Protein AF-A0AAJ5X709-F1 (afdb_monomer)

Mean predicted aligned error: 11.58 Å

Organism: NCBI:txid3121345

Structure (mmCIF, N/CA/C/O backbone):
data_AF-A0AAJ5X709-F1
#
_entry.id   AF-A0AAJ5X709-F1
#
loop_
_atom_site.group_PDB
_atom_site.id
_atom_site.type_symbol
_atom_site.label_atom_id
_atom_site.label_alt_id
_atom_site.label_comp_id
_atom_site.label_asym_id
_atom_site.label_entity_id
_atom_site.label_seq_id
_atom_site.pdbx_PDB_ins_code
_atom_site.Cartn_x
_atom_site.Cartn_y
_atom_site.Cartn_z
_atom_site.occupancy
_atom_site.B_iso_or_equiv
_atom_site.auth_seq_id
_atom_site.auth_comp_id
_atom_site.auth_asym_id
_atom_site.auth_atom_id
_atom_site.pdbx_PDB_model_num
ATOM 1 N N . MET A 1 1 ? 16.915 -43.748 -57.152 1.00 34.31 1 MET A N 1
ATOM 2 C CA . MET A 1 1 ? 16.627 -44.123 -58.551 1.00 34.31 1 MET A CA 1
ATOM 3 C C . MET A 1 1 ? 15.267 -43.558 -58.919 1.00 34.31 1 MET A C 1
ATOM 5 O O . MET A 1 1 ? 14.322 -43.811 -58.193 1.00 34.31 1 MET A O 1
ATOM 9 N N . ASN A 1 2 ? 15.256 -42.746 -59.979 1.00 35.28 2 ASN A N 1
ATOM 10 C CA . ASN A 1 2 ? 14.158 -42.329 -60.857 1.00 35.28 2 ASN A CA 1
ATOM 11 C C . ASN A 1 2 ? 12.747 -42.069 -60.306 1.00 35.28 2 ASN A C 1
ATOM 13 O O . ASN A 1 2 ? 12.021 -42.997 -59.970 1.00 35.28 2 ASN A O 1
ATOM 17 N N . ASN A 1 3 ? 12.344 -40.799 -60.444 1.00 34.69 3 ASN A N 1
ATOM 18 C CA . ASN A 1 3 ? 11.221 -40.283 -61.261 1.00 34.69 3 ASN A CA 1
ATOM 19 C C . ASN A 1 3 ? 10.493 -39.174 -60.485 1.00 34.69 3 ASN A C 1
ATOM 21 O O . ASN A 1 3 ? 10.363 -39.272 -59.276 1.00 34.69 3 ASN A O 1
ATOM 25 N N . SER A 1 4 ? 9.908 -38.118 -61.037 1.00 36.97 4 SER A N 1
ATOM 26 C CA . SER A 1 4 ? 9.919 -37.429 -62.329 1.00 36.97 4 SER A CA 1
ATOM 27 C C . SER A 1 4 ? 9.054 -36.175 -62.087 1.00 36.97 4 SER A C 1
ATOM 29 O O . SER A 1 4 ? 8.026 -36.261 -61.422 1.00 36.97 4 SER A O 1
ATOM 31 N N . LYS A 1 5 ? 9.474 -35.006 -62.589 1.00 38.75 5 LYS A N 1
ATOM 32 C CA . LYS A 1 5 ? 8.640 -33.785 -62.768 1.00 38.75 5 LYS A CA 1
ATOM 33 C C . LYS A 1 5 ? 7.428 -34.105 -63.691 1.00 38.75 5 LYS A C 1
ATOM 35 O O . LYS A 1 5 ? 7.564 -35.092 -64.418 1.00 38.75 5 LYS A O 1
ATOM 40 N N . PRO A 1 6 ? 6.322 -33.308 -63.801 1.00 44.47 6 PRO A N 1
ATOM 41 C CA . PRO A 1 6 ? 6.366 -31.873 -64.160 1.00 44.47 6 PRO A CA 1
ATOM 42 C C . PRO A 1 6 ? 5.103 -31.045 -63.707 1.00 44.47 6 PRO A C 1
ATOM 44 O O . PRO A 1 6 ? 4.664 -31.293 -62.589 1.00 44.47 6 PRO A O 1
ATOM 47 N N . PRO A 1 7 ? 4.589 -29.993 -64.406 1.00 54.81 7 PRO A N 1
ATOM 48 C CA . PRO A 1 7 ? 4.290 -28.690 -63.791 1.00 54.81 7 PRO A CA 1
ATOM 49 C C . PRO A 1 7 ? 2.805 -28.255 -63.951 1.00 54.81 7 PRO A C 1
ATOM 51 O O . PRO A 1 7 ? 1.967 -29.035 -64.390 1.00 54.81 7 PRO A O 1
ATOM 54 N N . LEU A 1 8 ? 2.561 -26.955 -63.724 1.00 37.72 8 LEU A N 1
ATOM 55 C CA . LEU A 1 8 ? 1.511 -26.098 -64.309 1.00 37.72 8 LEU A CA 1
ATOM 56 C C . LEU A 1 8 ? 0.137 -25.965 -63.622 1.00 37.72 8 LEU A C 1
ATOM 58 O O . LEU A 1 8 ? -0.498 -26.922 -63.202 1.00 37.72 8 LEU A O 1
ATOM 62 N N . LEU A 1 9 ? -0.321 -24.710 -63.734 1.00 35.41 9 LEU A N 1
ATOM 63 C CA . LEU A 1 9 ? -1.685 -24.208 -63.931 1.00 35.41 9 LEU A CA 1
ATOM 64 C C . LEU A 1 9 ? -2.425 -23.550 -62.753 1.00 35.41 9 LEU A C 1
ATOM 66 O O . LEU A 1 9 ? -3.074 -24.163 -61.916 1.00 35.41 9 LEU A O 1
ATOM 70 N N . VAL A 1 10 ? -2.343 -22.218 -62.825 1.00 42.47 10 VAL A N 1
ATOM 71 C CA . VAL A 1 10 ? -3.325 -21.194 -62.458 1.00 42.47 10 VAL A CA 1
ATOM 72 C C . VAL A 1 10 ? -4.772 -21.650 -62.675 1.00 42.47 10 VAL A C 1
ATOM 74 O O . VAL A 1 10 ? -5.125 -22.090 -63.767 1.00 42.47 10 VAL A O 1
ATOM 77 N N . LEU A 1 11 ? -5.628 -21.391 -61.684 1.00 35.50 11 LEU A N 1
ATOM 78 C CA . LEU A 1 11 ? -7.056 -21.163 -61.896 1.00 35.50 11 LEU A CA 1
ATOM 79 C C . LEU A 1 11 ? -7.560 -20.109 -60.901 1.00 35.50 11 LEU A C 1
ATOM 81 O O . LEU A 1 11 ? -7.718 -20.358 -59.710 1.00 35.50 11 LEU A O 1
ATOM 85 N N . LEU A 1 12 ? -7.779 -18.907 -61.433 1.00 38.31 12 LEU A N 1
ATOM 86 C CA . LEU A 1 12 ? -8.680 -17.903 -60.881 1.00 38.31 12 LEU A CA 1
ATOM 87 C C . LEU A 1 12 ? -10.114 -18.355 -61.182 1.00 38.31 12 LEU A C 1
ATOM 89 O O . LEU A 1 12 ? -10.451 -18.542 -62.349 1.00 38.31 12 LEU A O 1
ATOM 93 N N . VAL A 1 13 ? -10.966 -18.437 -60.162 1.00 40.12 13 VAL A N 1
ATOM 94 C CA . VAL A 1 13 ? -12.417 -18.290 -60.332 1.00 40.12 13 VAL A CA 1
ATOM 95 C C . VAL A 1 13 ? -12.923 -17.367 -59.234 1.00 40.12 13 VAL A C 1
ATOM 97 O O . VAL A 1 13 ? -12.913 -17.701 -58.053 1.00 40.12 13 VAL A O 1
ATOM 100 N N . ALA A 1 14 ? -13.349 -16.183 -59.662 1.00 43.12 14 ALA A N 1
ATOM 101 C CA . ALA A 1 14 ? -14.215 -15.301 -58.909 1.00 43.12 14 ALA A CA 1
ATOM 102 C C . ALA A 1 14 ? -15.675 -15.713 -59.154 1.00 43.12 14 ALA A C 1
ATOM 104 O O . ALA A 1 14 ? -16.084 -15.880 -60.300 1.00 43.12 14 ALA A O 1
ATOM 105 N N . ALA A 1 15 ? -16.458 -15.823 -58.085 1.00 39.03 15 ALA A N 1
ATOM 106 C CA . ALA A 1 15 ? -17.916 -15.705 -58.091 1.00 39.03 15 ALA A CA 1
ATOM 107 C C . ALA A 1 15 ? -18.305 -15.254 -56.671 1.00 39.03 15 ALA A C 1
ATOM 109 O O . ALA A 1 15 ? -18.078 -15.972 -55.707 1.00 39.03 15 ALA A O 1
ATOM 110 N N . ALA A 1 16 ? -18.540 -13.962 -56.454 1.00 36.41 16 ALA A N 1
ATOM 111 C CA . ALA A 1 16 ? -19.788 -13.253 -56.729 1.00 36.41 16 ALA A CA 1
ATOM 112 C C . ALA A 1 16 ? -20.883 -13.565 -55.696 1.00 36.41 16 ALA A C 1
ATOM 114 O O . ALA A 1 16 ? -21.415 -14.666 -55.644 1.00 36.41 16 ALA A O 1
ATOM 115 N N . GLY A 1 17 ? -21.278 -12.517 -54.971 1.00 33.00 17 GLY A N 1
ATOM 116 C CA . GLY A 1 17 ? -22.691 -12.268 -54.712 1.00 33.00 17 GLY A CA 1
ATOM 117 C C . GLY A 1 17 ? -23.246 -12.739 -53.374 1.00 33.00 17 GLY A C 1
ATOM 118 O O . GLY A 1 17 ? -23.934 -13.748 -53.308 1.00 33.00 17 GLY A O 1
ATOM 119 N N . ALA A 1 18 ? -23.110 -11.891 -52.357 1.00 37.03 18 ALA A N 1
ATOM 120 C CA . ALA A 1 18 ? -24.220 -11.633 -51.444 1.00 37.03 18 ALA A CA 1
ATOM 121 C C . ALA A 1 18 ? -24.215 -10.144 -51.072 1.00 37.03 18 ALA A C 1
ATOM 123 O O . ALA A 1 18 ? -23.401 -9.673 -50.281 1.00 37.03 18 ALA A O 1
ATOM 124 N N . CYS A 1 19 ? -25.104 -9.396 -51.723 1.00 32.22 19 CYS A N 1
ATOM 125 C CA . CYS A 1 19 ? -25.424 -8.011 -51.416 1.00 32.22 19 CYS A CA 1
ATOM 126 C C . CYS A 1 19 ? -26.569 -7.944 -50.390 1.00 32.22 19 CYS A C 1
ATOM 128 O O . CYS A 1 19 ? -27.628 -8.505 -50.651 1.00 32.22 19 CYS A O 1
ATOM 130 N N . LEU A 1 20 ? -26.353 -7.107 -49.358 1.00 39.34 20 LEU A N 1
ATOM 131 C CA . LEU A 1 20 ? -27.304 -6.192 -48.683 1.00 39.34 20 LEU A CA 1
ATOM 132 C C . LEU A 1 20 ? -28.375 -6.783 -47.729 1.00 39.34 20 LEU A C 1
ATOM 134 O O . LEU A 1 20 ? -28.726 -7.949 -47.866 1.00 39.3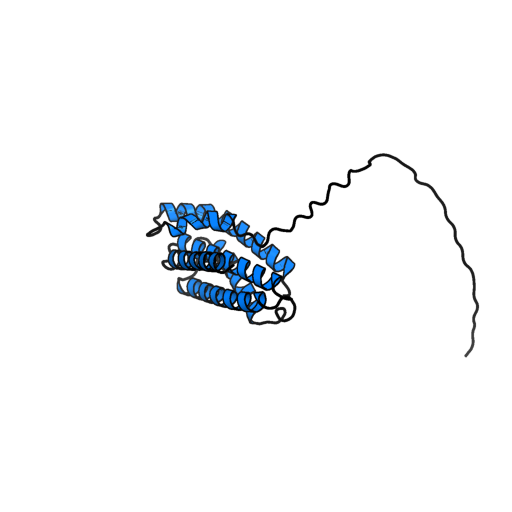4 20 LEU A O 1
ATOM 138 N N . PRO A 1 21 ? -29.001 -5.972 -46.834 1.00 45.69 21 PRO A N 1
ATOM 139 C CA . PRO A 1 21 ? -28.706 -4.589 -46.411 1.00 45.69 21 PRO A CA 1
ATOM 140 C C . PRO A 1 21 ? -28.687 -4.399 -44.871 1.00 45.69 21 PRO A C 1
ATOM 142 O O . PRO A 1 21 ? -29.081 -5.274 -44.107 1.00 45.69 21 PRO A O 1
ATOM 145 N N . SER A 1 22 ? -28.404 -3.161 -44.451 1.00 39.94 22 SER A N 1
ATOM 146 C CA . SER A 1 22 ? -28.842 -2.512 -43.194 1.00 39.94 22 SER A CA 1
ATOM 147 C C . SER A 1 22 ? -27.785 -2.396 -42.102 1.00 39.94 22 SER A C 1
ATOM 149 O O . SER A 1 22 ? -27.527 -3.321 -41.342 1.00 39.94 22 SER A O 1
ATOM 151 N N . GLY A 1 23 ? -27.259 -1.179 -41.977 1.00 35.97 23 GLY A N 1
ATOM 152 C CA . GLY A 1 23 ? -26.543 -0.728 -40.796 1.00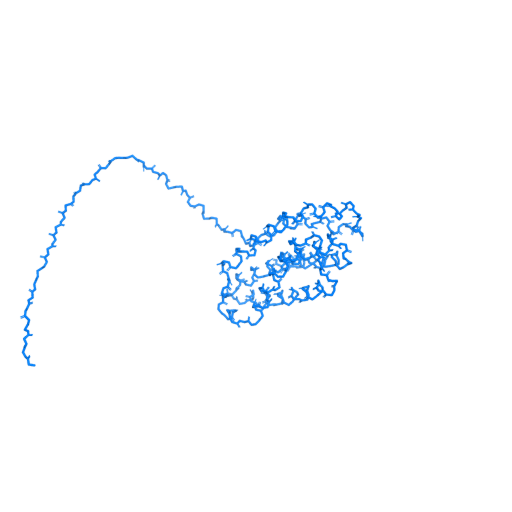 35.97 23 GLY A CA 1
ATOM 153 C C . GLY A 1 23 ? -25.175 -0.169 -41.135 1.00 35.97 23 GLY A C 1
ATOM 154 O O . GLY A 1 23 ? -24.167 -0.832 -40.919 1.00 35.97 23 GLY A O 1
ATOM 155 N N . CYS A 1 24 ? -25.129 1.088 -41.584 1.00 36.78 24 CYS A N 1
ATOM 156 C CA . CYS A 1 24 ? -24.023 1.955 -41.189 1.00 36.78 24 CYS A CA 1
ATOM 157 C C . CYS A 1 24 ? -24.075 2.043 -39.660 1.00 36.78 24 CYS A C 1
ATOM 159 O O . CYS A 1 24 ? -24.730 2.922 -39.104 1.00 36.78 24 CYS A O 1
ATOM 161 N N . GLY A 1 25 ? -23.460 1.076 -38.982 1.00 33.06 25 GLY A N 1
ATOM 162 C CA . GLY A 1 25 ? -23.081 1.241 -37.596 1.00 33.06 25 GLY A CA 1
ATOM 163 C C . GLY A 1 25 ? -22.081 2.376 -37.592 1.00 33.06 25 GLY A C 1
ATOM 164 O O . GLY A 1 25 ? -20.992 2.233 -38.150 1.00 33.06 25 GLY A O 1
ATOM 165 N N . SER A 1 26 ? -22.496 3.522 -37.055 1.00 37.56 26 SER A N 1
A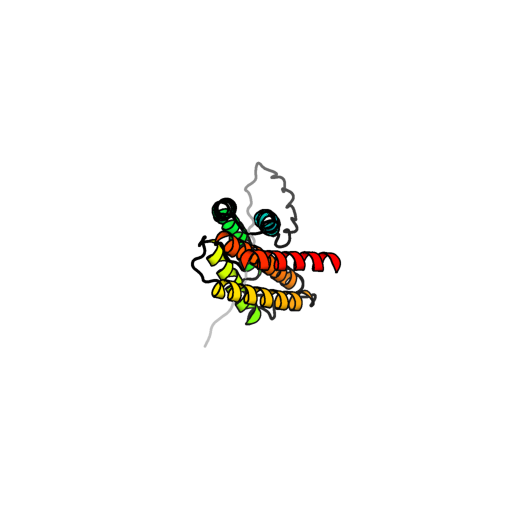TOM 166 C CA . SER A 1 26 ? -21.587 4.566 -36.617 1.00 37.56 26 SER A CA 1
ATOM 167 C C . SER A 1 26 ? -20.374 3.878 -36.013 1.00 37.56 26 SER A C 1
ATOM 169 O O . SER A 1 26 ? -20.519 3.122 -35.052 1.00 37.56 26 SER A O 1
ATOM 171 N N . ALA A 1 27 ? -19.200 4.097 -36.603 1.00 38.91 27 ALA A N 1
ATOM 172 C CA . ALA A 1 27 ? -17.968 3.900 -35.876 1.00 38.91 27 ALA A CA 1
ATOM 173 C C . ALA A 1 27 ? -18.105 4.812 -34.658 1.00 38.91 27 ALA A C 1
ATOM 175 O O . ALA A 1 27 ? -17.965 6.032 -34.770 1.00 38.91 27 ALA A O 1
ATOM 176 N N . GLU A 1 28 ? -18.523 4.236 -33.529 1.00 35.62 28 GLU A N 1
ATOM 177 C CA . GLU A 1 28 ? -18.420 4.912 -32.255 1.00 35.62 28 GLU A CA 1
ATOM 178 C C . GLU A 1 28 ? -16.976 5.395 -32.193 1.00 35.62 28 GLU A C 1
ATOM 180 O O . GLU A 1 28 ? -16.063 4.618 -32.505 1.00 35.62 28 GLU A O 1
ATOM 185 N N . PRO A 1 29 ? -16.742 6.682 -31.900 1.00 38.12 29 PRO A N 1
ATOM 186 C CA . PRO A 1 29 ? -15.389 7.132 -31.699 1.00 38.12 29 PRO A CA 1
ATOM 187 C C . PRO A 1 29 ? -14.849 6.241 -30.590 1.00 38.12 29 PRO A C 1
ATOM 189 O O . PRO A 1 29 ? -15.338 6.299 -29.460 1.00 38.12 29 PRO A O 1
ATOM 192 N N . HIS A 1 30 ? -13.885 5.381 -30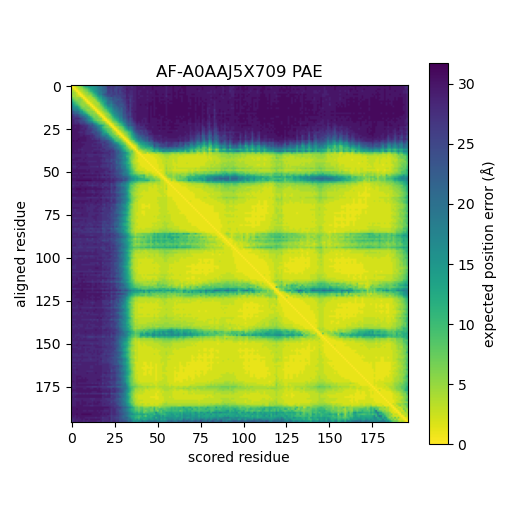.933 1.00 36.75 30 HIS A N 1
ATOM 193 C CA . HIS A 1 30 ? -12.997 4.782 -29.960 1.00 36.75 30 HIS A CA 1
ATOM 194 C C . HIS A 1 30 ? -12.517 5.975 -29.150 1.00 36.75 30 HIS A C 1
ATOM 196 O O . HIS A 1 30 ? -11.714 6.778 -29.628 1.00 36.75 30 HIS A O 1
ATOM 202 N N . LYS A 1 31 ? -13.090 6.155 -27.955 1.00 36.59 31 LYS A N 1
ATOM 203 C CA . LYS A 1 31 ? -12.490 7.005 -26.951 1.00 36.59 31 LYS A CA 1
ATOM 204 C C . LYS A 1 31 ? -11.117 6.385 -26.801 1.00 36.59 31 LYS A C 1
ATOM 206 O O . LYS A 1 31 ? -10.988 5.312 -26.216 1.00 36.59 31 LYS A O 1
ATOM 211 N N . SER A 1 32 ? -10.113 7.022 -27.393 1.00 41.22 32 SER A N 1
ATOM 212 C CA . SER A 1 32 ? -8.732 6.877 -26.984 1.00 41.22 32 SER A CA 1
ATOM 213 C C . SER A 1 32 ? -8.691 7.426 -25.563 1.00 41.22 32 SER A C 1
ATOM 215 O O . SER A 1 32 ? -8.284 8.560 -25.315 1.00 41.22 32 SER A O 1
ATOM 217 N N . GLY A 1 33 ? -9.266 6.662 -24.636 1.00 34.34 33 GLY A N 1
ATOM 218 C CA . GLY A 1 33 ? -9.020 6.833 -23.234 1.00 34.34 33 GLY A CA 1
ATOM 219 C C . GLY A 1 33 ? -7.547 6.540 -23.117 1.00 34.34 33 GLY A C 1
ATOM 220 O O . GLY A 1 33 ? -7.137 5.389 -23.216 1.00 34.34 33 GLY A O 1
ATOM 221 N N . PHE A 1 34 ? -6.746 7.591 -22.982 1.00 37.66 34 PHE A N 1
ATOM 222 C CA . PHE A 1 34 ? -5.583 7.476 -22.130 1.00 37.66 34 PHE A CA 1
ATOM 223 C C . PHE A 1 34 ? -6.106 6.819 -20.856 1.00 37.66 34 PHE A C 1
ATOM 225 O O . PHE A 1 34 ? -6.894 7.427 -20.131 1.00 37.66 34 PHE A O 1
ATOM 232 N N . GLU A 1 35 ? -5.816 5.529 -20.694 1.00 43.50 35 GLU A N 1
ATOM 233 C CA . GLU A 1 35 ? -6.088 4.815 -19.461 1.00 43.50 35 GLU A CA 1
ATOM 234 C C . GLU A 1 35 ? -5.492 5.685 -18.361 1.00 43.50 35 GLU A C 1
ATOM 236 O O . GLU A 1 35 ? -4.307 6.023 -18.417 1.00 43.50 35 GLU A O 1
ATOM 241 N N . GLU A 1 36 ? -6.322 6.134 -17.418 1.00 51.97 36 GLU A N 1
ATOM 242 C CA . GLU A 1 36 ? -5.805 6.876 -16.278 1.00 51.97 36 GLU A CA 1
ATOM 243 C C . GLU A 1 36 ? -4.690 6.017 -15.650 1.00 51.97 36 GLU A C 1
ATOM 245 O O . GLU A 1 36 ? -4.880 4.791 -15.505 1.00 51.97 36 GLU A O 1
ATOM 250 N N . PRO A 1 37 ? -3.528 6.617 -15.314 1.00 60.94 37 PRO A N 1
ATOM 251 C CA . PRO A 1 37 ? -2.495 5.919 -14.554 1.00 60.94 37 PRO A CA 1
ATOM 252 C C . PRO A 1 37 ? -3.133 5.293 -13.315 1.00 60.94 37 PRO A C 1
ATOM 254 O O . PRO A 1 37 ? -4.156 5.797 -12.852 1.00 60.94 37 PRO A O 1
ATOM 257 N N . PHE A 1 38 ? -2.562 4.198 -12.799 1.00 67.56 38 PHE A N 1
ATOM 258 C CA . PHE A 1 38 ? -3.090 3.455 -11.645 1.00 67.56 38 PHE A CA 1
ATOM 259 C C . PHE A 1 38 ? -3.578 4.395 -10.530 1.00 67.56 38 PHE A C 1
ATOM 261 O O . PHE A 1 38 ? -2.813 4.924 -9.723 1.00 67.56 38 PHE A O 1
ATOM 268 N N . GLY A 1 39 ? -4.886 4.655 -10.542 1.00 67.00 39 GLY A N 1
ATOM 269 C CA . GLY A 1 39 ? -5.479 5.789 -9.857 1.00 67.00 39 GLY A CA 1
ATOM 270 C C . GLY A 1 39 ? -6.072 5.345 -8.540 1.00 67.00 39 GLY A C 1
ATOM 271 O O . GLY A 1 39 ? -7.198 4.866 -8.482 1.00 67.00 39 GLY A O 1
ATOM 272 N N . PHE A 1 40 ? -5.340 5.549 -7.452 1.00 84.06 40 PHE A N 1
ATOM 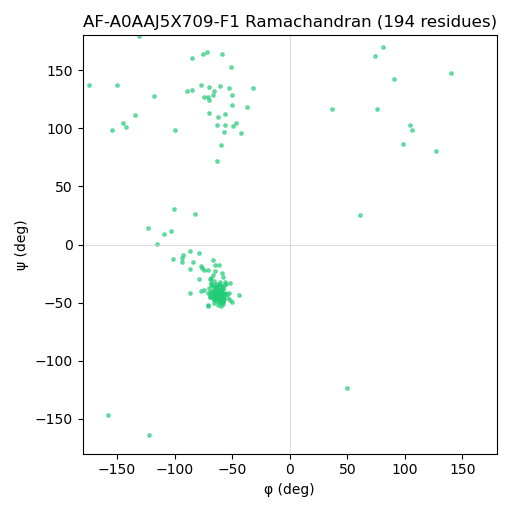273 C CA . PHE A 1 40 ? -5.808 5.219 -6.104 1.00 84.06 40 PHE A CA 1
ATOM 274 C C . PHE A 1 40 ? -6.713 6.308 -5.500 1.00 84.06 40 PHE A C 1
ATOM 276 O O . PHE A 1 40 ? -6.770 6.451 -4.283 1.00 84.06 40 PHE A O 1
ATOM 283 N N . THR A 1 41 ? -7.408 7.109 -6.315 1.00 87.38 41 THR A N 1
ATOM 284 C CA . THR A 1 41 ? -8.192 8.271 -5.853 1.00 87.38 41 THR A CA 1
ATOM 285 C C . THR A 1 41 ? -9.308 7.867 -4.893 1.00 87.38 41 THR A C 1
ATOM 287 O O . THR A 1 41 ? -9.402 8.422 -3.797 1.00 87.38 41 THR A O 1
ATOM 290 N N . GLU A 1 42 ? -10.118 6.871 -5.260 1.00 90.06 42 GLU A N 1
ATOM 291 C CA . GLU A 1 42 ? -11.186 6.367 -4.388 1.00 90.06 42 GLU A CA 1
ATOM 292 C C . GLU A 1 42 ? -10.599 5.763 -3.101 1.00 90.06 42 GLU A C 1
ATOM 294 O O . GLU A 1 42 ? -11.047 6.082 -2.000 1.00 90.06 42 GLU A O 1
ATOM 299 N N . LEU A 1 43 ? -9.510 4.992 -3.210 1.00 90.88 43 LEU A N 1
ATOM 300 C CA . LEU A 1 43 ? -8.803 4.436 -2.052 1.00 90.88 43 LEU A CA 1
ATOM 301 C C . LEU A 1 43 ? -8.254 5.531 -1.120 1.00 90.88 43 LEU A C 1
ATOM 303 O O . LEU A 1 43 ? -8.423 5.443 0.097 1.00 90.88 43 LEU A O 1
ATOM 307 N N . ARG A 1 44 ? -7.685 6.619 -1.651 1.00 90.75 44 ARG A N 1
ATOM 308 C CA . ARG A 1 44 ? -7.256 7.785 -0.855 1.00 90.75 44 ARG A CA 1
ATOM 309 C C . ARG A 1 44 ? -8.431 8.432 -0.128 1.00 90.75 44 ARG A C 1
ATOM 311 O O . ARG A 1 44 ? -8.309 8.746 1.050 1.00 90.75 44 ARG A O 1
ATOM 318 N N . GLN A 1 45 ? -9.581 8.591 -0.779 1.00 91.31 45 GLN A N 1
ATOM 319 C CA . GLN A 1 45 ? -10.776 9.152 -0.136 1.00 91.31 45 GLN A CA 1
ATOM 320 C C . GLN A 1 45 ? -11.302 8.250 0.987 1.00 91.31 45 GLN A C 1
ATOM 322 O O . GLN A 1 45 ? -11.660 8.731 2.063 1.00 91.31 45 GLN A O 1
ATOM 327 N N . MET A 1 46 ? -11.314 6.933 0.773 1.00 90.81 46 MET A N 1
ATOM 328 C CA . MET A 1 46 ? -11.786 5.972 1.771 1.00 90.81 46 MET A CA 1
ATOM 329 C C . MET A 1 46 ? -10.864 5.873 2.991 1.00 90.81 46 MET A C 1
ATOM 331 O O . MET A 1 46 ? -11.353 5.670 4.110 1.00 90.81 46 MET A O 1
ATOM 335 N N . THR A 1 47 ? -9.556 6.038 2.780 1.00 91.81 47 THR A N 1
ATOM 336 C CA . THR A 1 47 ? -8.517 5.991 3.822 1.00 91.81 47 THR A CA 1
ATOM 337 C C . THR A 1 47 ? -8.283 7.344 4.503 1.00 91.81 47 THR A C 1
ATOM 339 O O . THR A 1 47 ? -7.873 7.362 5.663 1.00 91.81 47 THR A O 1
ATOM 342 N N . ALA A 1 48 ? -8.659 8.465 3.870 1.00 90.75 48 ALA A N 1
ATOM 343 C CA . ALA A 1 48 ? -8.523 9.830 4.396 1.00 90.75 48 ALA A CA 1
ATOM 344 C C . ALA A 1 48 ? -8.929 10.025 5.868 1.00 90.75 48 ALA A C 1
ATOM 346 O O . ALA A 1 48 ? -8.181 10.677 6.607 1.00 90.75 48 ALA A O 1
ATOM 347 N N . PRO A 1 49 ? -10.052 9.450 6.349 1.00 89.62 49 PRO A N 1
ATOM 348 C CA . PRO A 1 49 ? -10.463 9.614 7.738 1.00 89.62 49 PRO A CA 1
ATOM 349 C C . PRO A 1 49 ? -9.430 9.133 8.767 1.00 89.62 49 PRO A C 1
ATOM 351 O O . PRO A 1 49 ? -9.450 9.630 9.889 1.00 89.62 49 PRO A O 1
ATOM 354 N N . ILE A 1 50 ? -8.527 8.208 8.412 1.00 91.62 50 ILE A N 1
ATOM 355 C CA . ILE A 1 50 ? -7.498 7.669 9.320 1.00 91.62 50 ILE A CA 1
ATOM 356 C C . ILE A 1 50 ? -6.579 8.781 9.836 1.00 91.62 50 ILE A C 1
ATOM 358 O O . ILE A 1 50 ? -6.255 8.811 11.024 1.00 91.62 50 ILE A O 1
ATOM 362 N N . GLY A 1 51 ? -6.205 9.742 8.984 1.00 87.12 51 GLY A N 1
ATOM 363 C CA . GLY A 1 51 ? -5.280 10.817 9.361 1.00 87.12 51 GLY A CA 1
ATOM 364 C C . GLY A 1 51 ? -5.785 11.689 10.516 1.00 87.12 51 GLY A C 1
ATOM 365 O O . GLY A 1 51 ? -4.996 12.144 11.351 1.00 87.12 51 GLY A O 1
ATOM 366 N N . AL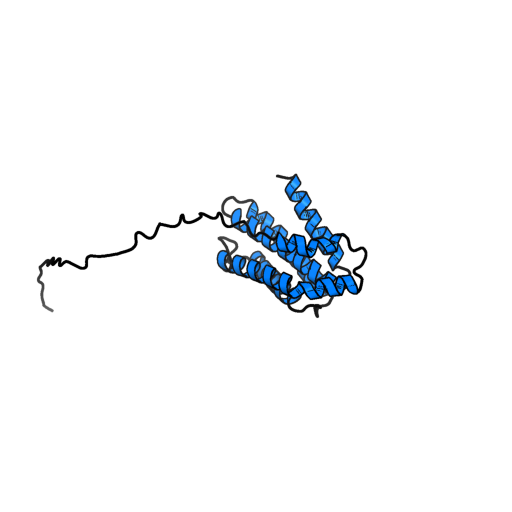A A 1 52 ? -7.106 11.872 10.599 1.00 84.56 52 ALA A N 1
ATOM 367 C CA . ALA A 1 52 ? -7.758 12.697 11.612 1.00 84.56 52 ALA A CA 1
ATOM 368 C C . ALA A 1 52 ? -8.008 11.963 12.944 1.00 84.56 52 ALA A C 1
ATOM 370 O O . ALA A 1 52 ? -8.288 12.609 13.955 1.00 84.56 52 ALA A O 1
ATOM 371 N N . MET A 1 53 ? -7.908 10.631 12.981 1.00 82.50 53 MET A N 1
ATOM 372 C CA . MET A 1 53 ? -8.139 9.860 14.207 1.00 82.50 53 MET A CA 1
ATOM 373 C C . MET A 1 53 ? -6.981 10.093 15.177 1.00 82.50 53 MET A C 1
ATOM 375 O O . MET A 1 53 ? -5.843 9.896 14.791 1.00 82.50 53 MET A O 1
ATOM 379 N N . LYS A 1 54 ? -7.212 10.490 16.434 1.00 73.50 54 LYS A N 1
ATOM 380 C CA . LYS A 1 54 ? -6.138 10.483 17.457 1.00 73.50 54 LYS A CA 1
ATOM 381 C C . LYS A 1 54 ? -5.868 9.068 17.976 1.00 73.50 54 LYS A C 1
ATOM 383 O O . LYS A 1 54 ? -4.717 8.690 18.152 1.00 73.50 54 LYS A O 1
ATOM 388 N N . ALA A 1 55 ? -6.941 8.307 18.161 1.00 71.56 55 ALA A N 1
ATOM 389 C CA . ALA A 1 55 ? -6.983 6.866 18.360 1.00 71.56 55 ALA A CA 1
ATOM 390 C C . ALA A 1 55 ? -8.331 6.387 17.788 1.00 71.56 55 ALA A C 1
ATOM 392 O O . ALA A 1 55 ? -9.326 7.099 17.968 1.00 71.56 55 ALA A O 1
ATOM 393 N N . PRO A 1 56 ? -8.390 5.268 17.052 1.00 72.62 56 PRO A N 1
ATOM 394 C CA . PRO A 1 56 ? -9.649 4.787 16.505 1.00 72.62 56 PRO A CA 1
ATOM 395 C C . PRO A 1 56 ? -10.533 4.268 17.649 1.00 72.62 56 PRO A C 1
ATOM 397 O O . PRO A 1 56 ? -10.198 3.289 18.309 1.00 72.62 56 PRO A O 1
ATOM 400 N N . ASP A 1 57 ? -11.653 4.948 17.913 1.00 85.31 57 ASP A N 1
ATOM 401 C CA . ASP A 1 57 ? -12.680 4.433 18.822 1.00 85.31 57 ASP A CA 1
ATOM 402 C C . ASP A 1 57 ? -13.444 3.258 18.183 1.00 85.31 57 ASP A C 1
ATOM 404 O O . ASP A 1 57 ? -13.385 3.037 16.970 1.00 85.31 57 ASP A O 1
ATOM 408 N N . ALA A 1 58 ? -14.197 2.502 18.988 1.00 87.06 58 ALA A N 1
ATOM 409 C CA . ALA A 1 58 ? -14.926 1.324 18.510 1.00 87.06 58 ALA A CA 1
ATOM 410 C C . ALA A 1 58 ? -15.893 1.635 17.347 1.00 87.06 58 ALA A C 1
ATOM 412 O O . ALA A 1 58 ? -16.086 0.807 16.454 1.00 87.06 58 ALA A O 1
ATOM 413 N N . ALA A 1 59 ? -16.473 2.839 17.310 1.00 90.00 59 ALA A N 1
ATOM 414 C CA . ALA A 1 59 ? -17.376 3.244 16.238 1.00 90.00 59 ALA A CA 1
ATOM 415 C C . ALA A 1 59 ? -16.613 3.546 14.936 1.00 90.00 59 ALA A C 1
ATOM 417 O O . ALA A 1 59 ? -17.072 3.200 13.848 1.00 90.00 59 ALA A O 1
ATOM 418 N N . ALA A 1 60 ? -15.440 4.171 15.024 1.00 88.94 60 ALA A N 1
ATOM 419 C CA . ALA A 1 60 ? -14.548 4.407 13.899 1.00 88.94 60 ALA A CA 1
ATOM 420 C C . ALA A 1 60 ? -14.023 3.090 13.324 1.00 88.94 60 ALA A C 1
ATOM 422 O O . ALA A 1 60 ? -14.068 2.910 12.107 1.00 88.94 60 ALA A O 1
ATOM 423 N N . VAL A 1 61 ? -13.614 2.160 14.189 1.00 91.12 61 VAL A N 1
ATOM 424 C CA . VAL A 1 61 ? -13.190 0.803 13.817 1.00 91.12 61 VAL A CA 1
ATOM 425 C C . VAL A 1 61 ? -14.307 0.074 13.082 1.00 91.12 61 VAL A C 1
ATOM 427 O O . VAL A 1 61 ? -14.095 -0.389 11.966 1.00 91.12 61 VAL A O 1
ATOM 430 N N . SER A 1 62 ? -15.519 0.052 13.640 1.00 92.12 62 SER A N 1
ATOM 431 C CA . SER A 1 62 ? -16.674 -0.592 13.005 1.00 92.12 62 SER A CA 1
ATOM 432 C C . SER A 1 62 ? -16.996 0.016 11.631 1.00 92.12 62 SER A C 1
ATOM 434 O O . SER A 1 62 ? -17.224 -0.711 10.664 1.00 92.12 62 SER A O 1
ATOM 436 N N . ARG A 1 63 ? -16.922 1.349 11.487 1.00 92.88 63 ARG A N 1
ATOM 437 C CA . ARG A 1 63 ? -17.090 2.028 10.186 1.00 92.88 63 ARG A CA 1
ATOM 438 C C . ARG A 1 63 ? -15.980 1.712 9.186 1.00 92.88 63 ARG A C 1
ATOM 440 O O . ARG A 1 63 ? -16.218 1.785 7.981 1.00 92.88 63 ARG A O 1
ATOM 447 N N . LEU A 1 64 ? -14.753 1.468 9.643 1.00 93.00 64 LEU A N 1
ATOM 448 C CA . LEU A 1 64 ? -13.671 1.003 8.776 1.00 93.00 64 LEU A CA 1
ATOM 449 C C . LEU A 1 64 ? -13.950 -0.442 8.360 1.00 93.00 64 LEU A C 1
ATOM 451 O O . LEU A 1 64 ? -14.089 -0.707 7.179 1.00 93.00 64 LEU A O 1
ATOM 455 N N . GLN A 1 65 ? -14.188 -1.351 9.299 1.00 94.38 65 GLN A N 1
ATOM 456 C CA . GLN A 1 65 ? -14.495 -2.751 8.992 1.00 94.38 65 GLN A CA 1
ATOM 457 C C . GLN A 1 65 ? -15.679 -2.898 8.020 1.00 94.38 65 GLN A C 1
ATOM 459 O O . GLN A 1 65 ? -15.571 -3.622 7.036 1.00 94.38 65 GLN A O 1
ATOM 464 N N . GLY A 1 66 ? -16.760 -2.129 8.204 1.00 93.50 66 GLY A N 1
ATOM 465 C CA . GLY A 1 66 ? -17.910 -2.132 7.290 1.00 93.50 66 GLY A CA 1
ATOM 466 C C . GLY A 1 66 ? -17.609 -1.623 5.872 1.00 93.50 66 GLY A C 1
ATOM 467 O O . GLY A 1 66 ? -18.310 -1.981 4.931 1.00 93.50 66 GLY A O 1
ATOM 468 N N . ARG A 1 67 ? -16.556 -0.816 5.693 1.00 94.88 67 ARG A N 1
ATOM 46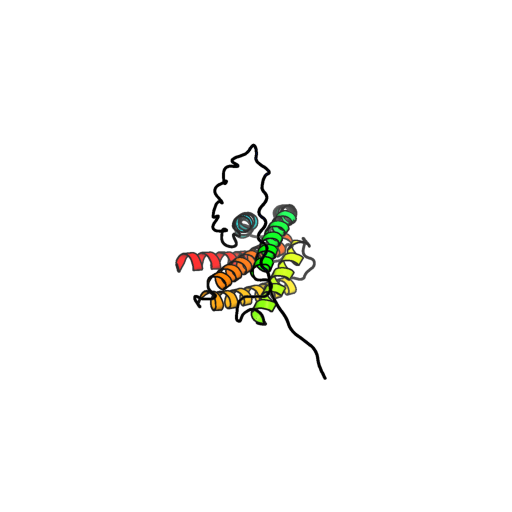9 C CA . ARG A 1 67 ? -16.061 -0.368 4.378 1.00 94.88 67 ARG A CA 1
ATOM 470 C C . ARG A 1 67 ? -14.959 -1.278 3.818 1.00 94.88 67 ARG A C 1
ATOM 472 O O . ARG A 1 67 ? -14.605 -1.131 2.649 1.00 94.88 67 ARG A O 1
ATOM 479 N N . GLY A 1 68 ? -14.453 -2.211 4.624 1.00 94.62 68 GLY A N 1
ATOM 480 C CA . GLY A 1 68 ? -13.377 -3.141 4.291 1.00 94.62 68 GLY A CA 1
ATOM 481 C C . GLY A 1 68 ? -13.580 -3.891 2.974 1.00 94.62 68 GLY A C 1
ATOM 482 O O . GLY A 1 68 ? -12.681 -3.834 2.138 1.00 94.62 68 GLY A O 1
ATOM 483 N N . PRO A 1 69 ? -14.755 -4.501 2.715 1.00 96.00 69 PRO A N 1
ATOM 484 C CA . PRO A 1 69 ? -15.012 -5.202 1.457 1.00 96.00 69 PRO A CA 1
ATOM 485 C C . PRO A 1 69 ? -14.815 -4.322 0.219 1.00 96.00 69 PRO A C 1
ATOM 487 O O . PRO A 1 69 ? -14.170 -4.741 -0.736 1.00 96.00 69 PRO A O 1
ATOM 490 N N . ARG A 1 70 ? -15.273 -3.064 0.259 1.00 95.75 70 ARG A N 1
ATOM 491 C CA . ARG A 1 70 ? -15.096 -2.127 -0.859 1.00 95.75 70 ARG A CA 1
ATOM 492 C C . ARG A 1 70 ? -13.627 -1.739 -1.056 1.00 95.75 70 ARG A C 1
ATOM 494 O O . ARG A 1 70 ? -13.171 -1.654 -2.190 1.00 95.75 70 ARG A O 1
ATOM 501 N N . VAL A 1 71 ? -12.876 -1.531 0.029 1.00 95.62 71 VAL A N 1
ATOM 502 C CA . VAL A 1 71 ? -11.422 -1.285 -0.049 1.00 95.62 71 VAL A CA 1
ATOM 503 C C . VAL A 1 71 ? -10.704 -2.495 -0.653 1.00 95.62 71 VAL A C 1
ATOM 505 O O . VAL A 1 71 ? -9.848 -2.324 -1.520 1.00 95.62 71 VAL A O 1
ATOM 508 N N . ALA A 1 72 ? -11.077 -3.708 -0.235 1.00 95.75 72 ALA A N 1
ATOM 509 C CA . ALA A 1 72 ? -10.515 -4.951 -0.751 1.00 95.75 72 ALA A CA 1
ATOM 510 C C . ALA A 1 72 ? -10.793 -5.134 -2.250 1.00 95.75 72 ALA A C 1
ATOM 512 O O . ALA A 1 72 ? -9.880 -5.496 -2.987 1.00 95.75 72 ALA A O 1
ATOM 513 N N . GLU A 1 73 ? -12.018 -4.858 -2.706 1.00 95.44 73 GLU A N 1
ATOM 514 C CA . GLU A 1 73 ? -12.390 -4.904 -4.127 1.00 95.44 73 GLU A CA 1
ATOM 515 C C . GLU A 1 73 ? -11.560 -3.927 -4.959 1.00 95.44 73 GLU A C 1
ATOM 517 O O . GLU A 1 73 ? -10.883 -4.347 -5.893 1.00 95.44 73 GLU A O 1
ATOM 522 N N . LEU A 1 74 ? -11.524 -2.648 -4.569 1.00 94.50 74 LEU A N 1
ATOM 523 C CA . LEU A 1 74 ? -10.754 -1.624 -5.282 1.00 94.50 74 LEU A CA 1
ATOM 524 C C . LEU A 1 74 ? -9.272 -1.983 -5.388 1.00 94.50 74 LEU A C 1
ATOM 526 O O . LEU A 1 74 ? -8.650 -1.798 -6.434 1.00 94.50 74 LEU A O 1
ATOM 530 N N . TYR A 1 75 ? -8.696 -2.494 -4.300 1.00 96.00 75 TYR A N 1
ATOM 531 C CA . TYR A 1 75 ? -7.297 -2.896 -4.292 1.00 96.00 75 TYR A CA 1
ATOM 532 C C . TYR A 1 75 ? -7.050 -4.136 -5.151 1.00 96.00 75 TYR A C 1
ATOM 534 O O . TYR A 1 75 ? -6.066 -4.186 -5.886 1.00 96.00 75 TYR A O 1
ATOM 542 N N . LYS A 1 76 ? -7.948 -5.124 -5.090 1.00 95.25 76 LYS A N 1
ATOM 543 C CA . LYS A 1 76 ? -7.862 -6.339 -5.900 1.00 95.25 76 LYS A CA 1
ATOM 544 C C . LYS A 1 76 ? -7.962 -6.023 -7.389 1.00 95.25 76 LYS A C 1
ATOM 546 O O . LYS A 1 76 ? -7.182 -6.578 -8.154 1.00 95.25 76 LYS A O 1
ATOM 551 N N . ASP A 1 77 ? -8.860 -5.128 -7.788 1.00 94.19 77 ASP A N 1
ATOM 552 C CA . ASP A 1 77 ? -9.009 -4.707 -9.183 1.00 94.19 77 ASP A CA 1
ATOM 553 C C . ASP A 1 77 ? -7.754 -3.975 -9.675 1.00 94.19 77 ASP A C 1
ATOM 555 O O . ASP A 1 77 ? -7.237 -4.273 -10.755 1.00 94.19 77 ASP A O 1
ATOM 559 N N . ALA A 1 78 ? -7.202 -3.074 -8.854 1.00 94.00 78 ALA A N 1
ATOM 560 C CA . ALA A 1 78 ? -5.944 -2.396 -9.155 1.00 94.00 78 ALA A CA 1
ATOM 561 C C . ALA A 1 78 ? -4.772 -3.386 -9.270 1.00 94.00 78 ALA A C 1
ATOM 563 O O . ALA A 1 78 ? -4.020 -3.334 -10.242 1.00 94.00 78 ALA A O 1
ATOM 564 N N . LEU A 1 79 ? -4.641 -4.326 -8.329 1.00 95.75 79 LEU A N 1
ATOM 565 C CA . LEU A 1 79 ? -3.603 -5.357 -8.364 1.00 95.75 79 LEU A CA 1
ATOM 566 C C . LEU A 1 79 ? -3.760 -6.267 -9.588 1.00 95.75 79 LEU A C 1
ATOM 568 O O . LEU A 1 79 ? -2.778 -6.537 -10.271 1.00 95.75 79 LEU A O 1
ATOM 572 N N . ALA A 1 80 ? -4.978 -6.704 -9.906 1.00 94.56 80 ALA A N 1
ATOM 573 C CA . ALA A 1 80 ? -5.244 -7.550 -11.066 1.00 94.56 80 ALA A CA 1
ATOM 574 C C . ALA A 1 80 ? -4.888 -6.839 -12.378 1.00 94.56 80 ALA A C 1
ATOM 576 O O . ALA A 1 80 ? -4.258 -7.437 -13.249 1.00 94.56 80 ALA A O 1
ATOM 577 N N . ARG A 1 81 ? -5.221 -5.548 -12.508 1.00 94.00 81 ARG A N 1
ATOM 578 C CA . ARG A 1 81 ? -4.805 -4.731 -13.656 1.00 94.00 81 ARG A CA 1
ATOM 579 C C . ARG A 1 81 ? -3.280 -4.600 -13.715 1.00 94.00 81 ARG A C 1
ATOM 581 O O . ARG A 1 81 ? -2.704 -4.791 -14.781 1.00 94.00 81 ARG A O 1
ATOM 588 N N . PHE A 1 82 ? -2.615 -4.355 -12.585 1.00 93.88 82 PHE A N 1
ATOM 589 C CA . PHE A 1 82 ? -1.151 -4.266 -12.517 1.00 93.88 82 PHE A CA 1
ATOM 590 C C . PHE A 1 82 ? -0.487 -5.574 -12.955 1.00 93.88 82 PHE A C 1
ATOM 592 O O . PHE A 1 82 ? 0.422 -5.569 -13.781 1.00 93.88 82 PHE A O 1
ATOM 599 N N . GLU A 1 83 ? -0.979 -6.710 -12.464 1.00 93.88 83 GLU A N 1
ATOM 600 C CA . GLU A 1 83 ? -0.490 -8.031 -12.855 1.00 93.88 83 GLU A CA 1
ATOM 601 C C . GLU A 1 83 ? -0.846 -8.397 -14.299 1.00 93.88 83 GLU A C 1
ATOM 603 O O . GLU A 1 83 ? -0.083 -9.106 -14.945 1.00 93.88 83 GLU A O 1
ATOM 608 N N . SER A 1 84 ? -1.952 -7.898 -14.848 1.00 93.88 84 SER A N 1
ATOM 609 C CA . SER A 1 84 ? -2.279 -8.115 -16.259 1.00 93.88 84 SER A CA 1
ATOM 610 C C . SER A 1 84 ? -1.316 -7.387 -17.196 1.00 93.88 84 SER A C 1
ATOM 612 O O . SER A 1 84 ? -1.047 -7.886 -18.286 1.00 93.88 84 SER A O 1
ATOM 614 N N . ILE A 1 85 ? -0.827 -6.207 -16.806 1.00 91.75 85 ILE A N 1
ATOM 615 C CA . ILE A 1 85 ? 0.078 -5.399 -17.635 1.00 91.75 85 ILE A CA 1
ATOM 616 C C . ILE A 1 85 ? 1.536 -5.826 -17.410 1.00 91.75 85 ILE A C 1
ATOM 618 O O . ILE A 1 85 ? 2.309 -5.956 -18.359 1.00 91.75 85 ILE A O 1
ATOM 622 N N . TYR A 1 86 ? 1.912 -6.075 -16.154 1.00 92.56 86 TYR A N 1
ATOM 623 C CA . TYR A 1 86 ? 3.300 -6.262 -15.728 1.00 92.56 86 TYR A CA 1
ATOM 624 C C . TYR A 1 86 ? 3.558 -7.595 -15.026 1.00 92.56 86 TYR A C 1
ATOM 626 O O . TYR A 1 86 ? 4.600 -7.756 -14.396 1.00 92.56 86 TYR A O 1
ATOM 634 N N . GLY A 1 87 ? 2.642 -8.562 -15.102 1.00 86.25 87 GLY A N 1
ATOM 635 C CA . GLY A 1 87 ? 2.725 -9.829 -14.369 1.00 86.25 87 GLY A CA 1
ATOM 636 C C . GLY A 1 87 ? 4.042 -10.566 -14.574 1.00 86.25 87 GLY A C 1
ATOM 637 O O . GLY A 1 87 ? 4.634 -11.026 -13.598 1.00 86.25 87 GLY A O 1
ATOM 638 N N . ASP A 1 88 ? 4.550 -10.592 -15.800 1.00 87.62 88 ASP A N 1
ATOM 639 C CA . ASP A 1 88 ? 5.835 -11.222 -16.121 1.00 87.62 88 ASP A CA 1
ATOM 640 C C . ASP A 1 88 ? 7.033 -10.283 -15.928 1.00 87.62 88 ASP A C 1
ATOM 642 O O . ASP A 1 88 ? 8.171 -10.714 -16.055 1.00 87.62 88 ASP A O 1
ATOM 646 N N . GLY A 1 89 ? 6.784 -9.010 -15.614 1.00 82.69 89 GLY A N 1
ATOM 647 C CA . GLY A 1 89 ? 7.756 -7.925 -15.523 1.00 82.69 89 GLY A CA 1
ATOM 648 C C . GLY A 1 89 ? 8.136 -7.310 -16.876 1.00 82.69 89 GLY A C 1
ATOM 649 O O . GLY A 1 89 ? 7.819 -7.824 -17.956 1.00 82.69 89 GLY A O 1
ATOM 650 N N . VAL A 1 90 ? 8.859 -6.189 -16.818 1.00 84.06 90 VAL A N 1
ATOM 651 C CA . VAL A 1 90 ? 9.323 -5.431 -17.992 1.00 84.06 90 VAL A CA 1
ATOM 652 C C . VAL A 1 90 ? 10.846 -5.405 -18.026 1.00 84.06 90 VAL A C 1
ATOM 654 O O . VAL A 1 90 ? 11.483 -5.043 -17.039 1.00 84.06 90 VAL A O 1
ATOM 657 N N . GLY A 1 91 ? 11.435 -5.788 -19.162 1.00 86.88 91 GLY A N 1
ATOM 658 C CA . GLY A 1 91 ? 12.885 -5.762 -19.371 1.00 86.88 91 GLY A CA 1
ATOM 659 C C . GLY A 1 91 ? 13.665 -6.436 -18.227 1.00 86.88 91 GLY A C 1
ATOM 660 O O . GLY A 1 91 ? 13.384 -7.596 -17.915 1.00 86.88 91 GLY A O 1
ATOM 661 N N . PRO A 1 92 ? 14.612 -5.739 -17.569 1.00 84.88 92 PRO A N 1
ATOM 662 C CA . PRO A 1 92 ? 15.415 -6.307 -16.484 1.00 84.88 92 PRO A CA 1
ATOM 663 C C . PRO A 1 92 ? 14.608 -6.644 -15.217 1.00 84.88 92 PRO A C 1
ATOM 665 O O . PRO A 1 92 ? 15.108 -7.363 -14.355 1.00 84.88 92 PRO A O 1
ATOM 668 N N . ALA A 1 93 ? 13.365 -6.166 -15.080 1.00 86.56 93 ALA A N 1
ATOM 669 C CA . ALA A 1 93 ? 12.529 -6.479 -13.923 1.00 86.56 93 ALA A CA 1
ATOM 670 C C . ALA A 1 93 ? 11.921 -7.891 -13.966 1.00 86.56 93 ALA A C 1
ATOM 672 O O . ALA A 1 93 ? 11.519 -8.387 -12.916 1.00 86.56 93 ALA A O 1
ATOM 673 N N . ARG A 1 94 ? 11.872 -8.553 -15.135 1.00 87.31 94 ARG A N 1
ATOM 674 C CA . ARG A 1 94 ? 11.209 -9.864 -15.313 1.00 87.31 94 ARG A CA 1
ATOM 675 C C . ARG A 1 94 ? 11.672 -10.932 -14.329 1.00 87.31 94 ARG A C 1
ATOM 677 O O . ARG A 1 94 ? 10.864 -11.617 -13.714 1.00 87.31 94 ARG A O 1
ATOM 684 N N . GLU A 1 95 ? 12.981 -11.027 -14.153 1.00 87.06 95 GLU A N 1
ATOM 685 C CA . GLU A 1 95 ? 13.616 -12.012 -13.273 1.00 87.06 95 GLU A CA 1
ATOM 686 C C . GLU A 1 95 ? 14.210 -11.360 -12.019 1.00 87.06 95 GLU A C 1
ATOM 688 O O . GLU A 1 95 ? 14.926 -11.999 -11.251 1.00 87.06 95 GLU A O 1
ATOM 693 N N . SER A 1 96 ? 13.921 -10.074 -11.793 1.00 91.06 96 SER A N 1
ATOM 694 C CA . SER A 1 96 ? 14.484 -9.345 -10.665 1.00 91.06 96 SER A CA 1
ATOM 695 C C . SER A 1 96 ? 13.881 -9.839 -9.344 1.00 91.06 96 SER A C 1
ATOM 697 O O . SER A 1 96 ? 12.661 -9.744 -9.154 1.00 91.06 96 SER A O 1
ATOM 699 N N . PRO A 1 97 ? 14.710 -10.277 -8.373 1.00 93.50 97 PRO A N 1
ATOM 700 C CA . PRO A 1 97 ? 14.237 -10.621 -7.035 1.00 93.50 97 PRO A CA 1
ATOM 701 C C . PRO A 1 97 ? 13.521 -9.458 -6.337 1.00 93.50 97 PRO A C 1
ATOM 703 O O . PRO A 1 97 ? 12.643 -9.685 -5.505 1.00 93.50 97 PRO A O 1
ATOM 706 N N . ASP A 1 98 ? 13.876 -8.213 -6.674 1.00 92.81 98 ASP A N 1
ATOM 707 C CA . ASP A 1 98 ? 13.212 -7.020 -6.155 1.00 92.81 98 ASP A CA 1
ATOM 708 C C . ASP A 1 98 ? 11.759 -6.929 -6.642 1.00 92.81 98 ASP A C 1
ATOM 710 O O . ASP A 1 98 ? 10.852 -6.750 -5.828 1.00 92.81 98 ASP A O 1
ATOM 714 N N . PHE A 1 99 ? 11.513 -7.121 -7.946 1.00 93.38 99 PHE A N 1
ATOM 715 C CA . PHE A 1 99 ? 10.156 -7.062 -8.502 1.00 93.38 99 PHE A CA 1
ATOM 716 C C . PHE A 1 99 ? 9.280 -8.212 -8.005 1.00 93.38 99 PHE A C 1
ATOM 718 O O . PHE A 1 99 ? 8.139 -7.998 -7.590 1.00 93.38 99 PHE A O 1
ATOM 725 N N . LEU A 1 100 ? 9.824 -9.433 -7.997 1.00 93.75 100 LEU A N 1
ATOM 726 C CA . LEU A 1 100 ? 9.123 -10.605 -7.472 1.00 93.75 100 LEU A CA 1
ATOM 727 C C . LEU A 1 100 ? 8.779 -10.428 -5.988 1.00 93.75 100 LEU A C 1
ATOM 729 O O . LEU A 1 100 ? 7.669 -10.764 -5.569 1.00 93.75 100 LEU A O 1
ATOM 733 N N . GLY A 1 101 ? 9.694 -9.832 -5.216 1.00 96.06 101 GLY A N 1
ATOM 734 C CA . GLY A 1 101 ? 9.448 -9.437 -3.834 1.00 96.06 101 GLY A CA 1
ATOM 735 C C . GLY A 1 101 ? 8.277 -8.463 -3.709 1.00 96.06 101 GLY A C 1
ATOM 736 O O . GLY A 1 101 ? 7.405 -8.664 -2.868 1.00 96.06 101 GLY A O 1
ATOM 737 N N . CYS A 1 102 ? 8.194 -7.458 -4.580 1.00 96.81 102 CYS A N 1
ATOM 738 C CA . CYS A 1 102 ? 7.087 -6.503 -4.561 1.00 96.81 102 CYS A CA 1
ATOM 739 C C . CYS A 1 102 ? 5.739 -7.121 -4.894 1.00 96.81 102 CYS A C 1
ATOM 741 O O . CYS A 1 102 ? 4.770 -6.880 -4.178 1.00 96.81 102 CYS A O 1
ATOM 743 N N . LYS A 1 103 ? 5.681 -7.997 -5.900 1.00 96.12 103 LYS A N 1
ATOM 744 C CA . LYS A 1 103 ? 4.457 -8.752 -6.196 1.00 96.12 103 LYS A CA 1
ATOM 745 C C . LYS A 1 103 ? 3.985 -9.570 -4.996 1.00 96.12 103 LYS A C 1
ATOM 747 O O . LYS A 1 103 ? 2.792 -9.590 -4.703 1.00 96.12 103 LYS A O 1
ATOM 752 N N . ALA A 1 104 ? 4.906 -10.235 -4.298 1.00 96.88 104 ALA A N 1
ATOM 753 C CA . ALA A 1 104 ? 4.569 -11.002 -3.103 1.00 96.88 104 ALA A CA 1
ATOM 754 C C . ALA A 1 104 ? 3.992 -10.101 -1.999 1.00 96.88 104 ALA A C 1
ATOM 756 O O . ALA A 1 104 ? 2.959 -10.433 -1.426 1.00 96.88 104 ALA A O 1
ATOM 757 N N . VAL A 1 105 ? 4.599 -8.933 -1.763 1.00 97.94 105 VAL A N 1
ATOM 758 C CA . VAL A 1 105 ? 4.103 -7.952 -0.786 1.00 97.94 105 VAL A CA 1
ATOM 759 C C . VAL A 1 105 ? 2.719 -7.420 -1.175 1.00 97.94 105 VAL A C 1
ATOM 761 O O . VAL A 1 105 ? 1.842 -7.347 -0.321 1.00 97.94 105 VAL A O 1
ATOM 764 N N . PHE A 1 106 ? 2.468 -7.100 -2.448 1.00 97.69 106 PHE A N 1
ATOM 765 C CA . PHE A 1 106 ? 1.146 -6.624 -2.880 1.00 97.69 106 PHE A CA 1
ATOM 766 C C . PHE A 1 106 ? 0.057 -7.687 -2.693 1.00 97.69 106 PHE A C 1
ATOM 768 O O . PHE A 1 106 ? -1.038 -7.399 -2.213 1.00 97.69 106 PHE A O 1
ATOM 775 N N . ARG A 1 107 ? 0.368 -8.948 -3.004 1.00 97.31 107 ARG A N 1
ATOM 776 C CA . ARG A 1 107 ? -0.544 -10.073 -2.750 1.00 97.31 107 ARG A CA 1
ATOM 777 C C . ARG A 1 107 ? -0.794 -10.286 -1.262 1.00 97.31 107 ARG A C 1
ATOM 779 O O . ARG A 1 107 ? -1.924 -10.594 -0.896 1.00 97.31 107 ARG A O 1
ATOM 786 N N . GLN A 1 108 ? 0.221 -10.090 -0.420 1.00 96.81 108 GLN A N 1
ATOM 787 C CA . GLN A 1 108 ? 0.053 -10.132 1.031 1.00 96.81 108 GLN A CA 1
ATOM 788 C C . GLN A 1 108 ? -0.941 -9.062 1.491 1.00 96.81 108 GLN A C 1
ATOM 790 O O . GLN A 1 108 ? -1.921 -9.400 2.143 1.00 96.81 108 GLN A O 1
ATOM 795 N N . VAL A 1 109 ? -0.775 -7.809 1.052 1.00 97.19 109 VAL A N 1
ATOM 796 C CA . VAL A 1 109 ? -1.713 -6.718 1.374 1.00 97.19 109 VAL A CA 1
ATOM 797 C C . VAL A 1 109 ? -3.139 -7.037 0.904 1.00 97.19 109 VAL A C 1
ATOM 799 O O . VAL A 1 109 ? -4.100 -6.741 1.614 1.00 97.19 109 VAL A O 1
ATOM 802 N N . ALA A 1 110 ? -3.297 -7.678 -0.262 1.00 96.06 110 ALA A N 1
ATOM 803 C CA . ALA A 1 110 ? -4.604 -8.130 -0.748 1.00 96.06 110 ALA A CA 1
ATOM 804 C C . ALA A 1 110 ? -5.224 -9.207 0.158 1.00 96.06 110 ALA A C 1
ATOM 806 O O . ALA A 1 110 ? -6.438 -9.206 0.364 1.00 96.06 110 ALA A O 1
ATOM 807 N N . GLY A 1 111 ? -4.405 -10.113 0.696 1.00 94.00 111 GLY A N 1
ATOM 808 C CA . GLY A 1 111 ? -4.828 -11.103 1.684 1.00 94.00 111 GLY A CA 1
ATOM 809 C C . GLY A 1 111 ? -5.236 -10.454 3.005 1.00 94.00 111 GLY A C 1
ATOM 810 O O . GLY A 1 111 ? -6.318 -10.742 3.514 1.00 94.00 111 GLY A O 1
ATOM 811 N N . ASP A 1 112 ? -4.422 -9.527 3.509 1.00 93.94 112 ASP A N 1
ATOM 812 C CA . ASP A 1 112 ? -4.656 -8.834 4.777 1.00 93.94 112 ASP A CA 1
ATOM 813 C C . ASP A 1 112 ? -6.003 -8.094 4.757 1.00 93.94 112 ASP A C 1
ATOM 815 O O . ASP A 1 112 ? -6.843 -8.296 5.631 1.00 93.94 112 ASP A O 1
ATOM 819 N N . ILE A 1 113 ? -6.283 -7.292 3.721 1.00 94.31 113 ILE A N 1
ATOM 820 C CA . ILE A 1 113 ? -7.535 -6.517 3.655 1.00 94.31 113 ILE A CA 1
ATOM 821 C C . ILE A 1 113 ? -8.795 -7.390 3.513 1.00 94.31 113 ILE A C 1
ATOM 823 O O . ILE A 1 113 ? -9.877 -6.986 3.941 1.00 94.31 113 ILE A O 1
ATOM 827 N N . GLN A 1 114 ? -8.680 -8.593 2.945 1.00 92.31 114 GLN A N 1
ATOM 828 C CA . GLN A 1 114 ? -9.800 -9.536 2.845 1.00 92.31 114 GLN A CA 1
ATOM 829 C C . GLN A 1 114 ? -10.137 -10.198 4.183 1.00 92.31 114 GLN A C 1
ATOM 831 O O . GLN A 1 114 ? -11.258 -10.669 4.365 1.00 92.31 114 GLN A O 1
ATOM 836 N N . GLN A 1 115 ? -9.189 -10.226 5.117 1.00 90.06 115 GLN A N 1
ATOM 837 C CA . GLN A 1 115 ? -9.328 -10.903 6.399 1.00 90.06 115 GLN A CA 1
ATOM 838 C C . GLN A 1 115 ? -9.660 -9.942 7.536 1.00 90.06 115 GLN A C 1
ATOM 840 O O . GLN A 1 115 ? -9.259 -10.199 8.656 1.00 90.06 115 GLN A O 1
ATOM 845 N N . LEU A 1 116 ? -10.366 -8.832 7.300 1.00 87.31 116 LEU A N 1
ATOM 846 C CA . LEU A 1 116 ? -10.659 -7.888 8.382 1.00 87.31 116 LEU A CA 1
ATOM 847 C C . LEU A 1 116 ? -11.592 -8.469 9.466 1.00 87.31 116 LEU A C 1
ATOM 849 O O . LEU A 1 116 ? -12.669 -8.961 9.123 1.00 87.31 116 LEU A O 1
ATOM 853 N N . PRO A 1 117 ? -11.262 -8.321 10.769 1.00 85.38 117 PRO A N 1
ATOM 854 C CA . PRO A 1 117 ? -10.010 -7.783 11.319 1.00 85.38 117 PRO A CA 1
ATOM 855 C C . PRO A 1 117 ? -8.839 -8.743 11.093 1.00 85.38 117 PRO A C 1
ATOM 857 O O . PRO A 1 117 ? -8.985 -9.942 11.321 1.00 85.38 117 PRO A O 1
ATOM 860 N N . ILE A 1 118 ? -7.689 -8.211 10.673 1.00 85.25 118 ILE A N 1
ATOM 861 C CA . ILE A 1 118 ? -6.568 -9.049 10.241 1.00 85.25 118 ILE A CA 1
ATOM 862 C C . ILE A 1 118 ? -6.106 -9.960 11.377 1.00 85.25 118 ILE A C 1
ATOM 864 O O . ILE A 1 118 ? -5.994 -9.530 12.525 1.00 85.25 118 ILE A O 1
ATOM 868 N N . ALA A 1 119 ? -5.855 -11.226 11.048 1.00 77.12 119 ALA A N 1
ATOM 869 C CA . ALA A 1 119 ? -5.428 -12.238 12.013 1.00 77.12 119 ALA A CA 1
ATOM 870 C C . ALA A 1 119 ? -3.932 -12.143 12.372 1.00 77.12 119 ALA A C 1
ATOM 872 O O . ALA A 1 119 ? -3.461 -12.872 13.246 1.00 77.12 119 ALA A O 1
ATOM 873 N N . ASP A 1 120 ? -3.184 -11.287 11.674 1.00 73.75 120 ASP A N 1
ATOM 874 C CA . ASP A 1 120 ? -1.746 -11.127 11.852 1.00 73.75 120 ASP A CA 1
ATOM 875 C C . ASP A 1 120 ? -1.400 -10.342 13.130 1.00 73.75 120 ASP A C 1
ATOM 877 O O . ASP A 1 120 ? -2.222 -9.662 13.745 1.00 73.75 120 ASP A O 1
ATOM 881 N N . THR A 1 121 ? -0.142 -10.442 13.531 1.00 80.69 121 THR A N 1
ATOM 882 C CA . THR A 1 121 ? 0.464 -9.661 14.605 1.00 80.69 121 THR A CA 1
ATOM 883 C C . THR A 1 121 ? 0.958 -8.310 14.087 1.00 80.69 121 THR A C 1
ATOM 885 O O . THR A 1 121 ? 1.261 -8.158 12.903 1.00 80.69 121 THR A O 1
ATOM 888 N N . ASP A 1 122 ? 1.167 -7.349 14.993 1.00 79.69 122 ASP A N 1
ATOM 889 C CA . ASP A 1 122 ? 1.838 -6.080 14.663 1.00 79.69 122 ASP A CA 1
ATOM 890 C C . ASP A 1 122 ? 3.193 -6.306 13.955 1.00 79.69 122 ASP A C 1
ATOM 892 O O . ASP A 1 122 ? 3.576 -5.543 13.072 1.00 79.69 122 ASP A O 1
ATOM 896 N N . LEU A 1 123 ? 3.913 -7.387 14.293 1.00 79.38 123 LEU A N 1
ATOM 897 C CA . LEU A 1 123 ? 5.189 -7.737 13.658 1.00 79.38 123 LEU A CA 1
ATOM 898 C C . LEU A 1 123 ? 5.038 -8.111 12.178 1.00 79.38 123 LEU A C 1
ATOM 900 O O . LEU A 1 123 ? 5.926 -7.793 11.385 1.00 79.38 123 LEU A O 1
ATOM 904 N N . GLY A 1 124 ? 3.943 -8.778 11.811 1.00 89.50 124 GLY A N 1
ATOM 905 C CA . GLY A 1 124 ? 3.653 -9.141 10.426 1.00 89.50 124 GLY A CA 1
ATOM 906 C C . GLY A 1 124 ? 3.316 -7.915 9.582 1.00 89.50 124 GLY A C 1
ATOM 907 O O . GLY A 1 124 ? 3.934 -7.696 8.538 1.00 89.50 124 GLY A O 1
ATOM 908 N N . VAL A 1 125 ? 2.473 -7.018 10.106 1.00 92.75 125 VAL A N 1
ATOM 909 C CA . VAL A 1 125 ? 2.176 -5.723 9.465 1.00 92.75 125 VAL A CA 1
ATOM 910 C C . VAL A 1 125 ? 3.439 -4.884 9.270 1.00 92.75 125 VAL A C 1
ATOM 912 O O . VAL A 1 125 ? 3.652 -4.336 8.190 1.00 92.75 125 VAL A O 1
ATOM 915 N N . GLU A 1 126 ? 4.323 -4.820 10.268 1.00 94.31 126 GLU A N 1
ATOM 916 C CA . GLU A 1 126 ? 5.608 -4.119 10.153 1.00 94.31 126 GLU A CA 1
ATOM 917 C C . GLU A 1 126 ? 6.548 -4.749 9.112 1.00 94.31 126 GLU A C 1
ATOM 919 O O . GLU A 1 126 ? 7.288 -4.043 8.418 1.00 94.31 126 GLU A O 1
ATOM 924 N N . ALA A 1 127 ? 6.538 -6.076 8.969 1.00 94.75 127 ALA A N 1
ATOM 925 C CA . ALA A 1 127 ? 7.305 -6.755 7.928 1.00 94.75 127 ALA A CA 1
ATOM 926 C C . ALA A 1 127 ? 6.774 -6.406 6.528 1.00 94.75 127 ALA A C 1
ATOM 928 O O . ALA A 1 127 ? 7.564 -6.037 5.650 1.00 94.75 127 ALA A O 1
ATOM 929 N N . THR A 1 128 ? 5.451 -6.437 6.336 1.00 96.44 128 THR A N 1
ATOM 930 C CA . THR A 1 128 ? 4.800 -6.027 5.084 1.00 96.44 128 THR A CA 1
ATOM 931 C C . THR A 1 128 ? 5.083 -4.553 4.780 1.00 96.44 128 THR A C 1
ATOM 933 O O . THR A 1 128 ? 5.470 -4.223 3.656 1.00 96.44 128 THR A O 1
ATOM 936 N N . TRP A 1 129 ? 5.021 -3.672 5.786 1.00 97.19 129 TRP A N 1
ATOM 937 C CA . TRP A 1 129 ? 5.363 -2.252 5.654 1.00 97.19 129 TRP A CA 1
ATOM 938 C C . TRP A 1 129 ? 6.796 -2.042 5.154 1.00 97.19 129 TRP A C 1
ATOM 940 O O . TRP A 1 129 ? 7.025 -1.336 4.170 1.00 97.19 129 TRP A O 1
ATOM 950 N N . LYS A 1 130 ? 7.782 -2.715 5.760 1.00 96.81 130 LYS A N 1
ATOM 951 C CA . LYS A 1 130 ? 9.184 -2.667 5.304 1.00 96.81 130 LYS A CA 1
ATOM 952 C C . LYS A 1 130 ? 9.348 -3.174 3.871 1.00 96.81 130 LYS A C 1
ATOM 954 O O . LYS A 1 130 ? 10.153 -2.617 3.119 1.00 96.81 130 LYS A O 1
ATOM 959 N N . GLY A 1 131 ? 8.583 -4.194 3.485 1.00 97.50 131 GLY A N 1
ATOM 960 C CA . GLY A 1 131 ? 8.497 -4.668 2.105 1.00 97.50 131 GLY A CA 1
ATOM 961 C C . GLY A 1 131 ? 8.053 -3.563 1.146 1.00 97.50 131 GLY A C 1
ATOM 962 O O . GLY A 1 131 ? 8.731 -3.302 0.153 1.00 97.50 131 GLY A O 1
ATOM 963 N N . LEU A 1 132 ? 6.985 -2.840 1.488 1.00 97.69 132 LEU A N 1
ATOM 964 C CA . LEU A 1 132 ? 6.487 -1.706 0.701 1.00 97.69 132 LEU A CA 1
ATOM 965 C C . LEU A 1 132 ? 7.509 -0.565 0.611 1.00 97.69 132 LEU A C 1
ATOM 967 O O . LEU A 1 132 ? 7.737 -0.019 -0.470 1.00 97.69 132 LEU A O 1
ATOM 971 N N . LEU A 1 133 ? 8.212 -0.254 1.704 1.00 95.88 133 LEU A N 1
ATOM 972 C CA . LEU A 1 133 ? 9.291 0.740 1.692 1.00 95.88 133 LEU A CA 1
ATOM 973 C C . LEU A 1 133 ? 10.441 0.346 0.750 1.00 95.88 133 LEU A C 1
ATOM 975 O O . LEU A 1 133 ? 11.054 1.224 0.134 1.00 95.88 133 LEU A O 1
ATOM 979 N N . ARG A 1 134 ? 10.746 -0.953 0.614 1.00 96.19 134 ARG A N 1
ATOM 980 C CA . ARG A 1 134 ? 11.704 -1.449 -0.388 1.00 96.19 134 ARG A CA 1
ATOM 981 C C . ARG A 1 134 ? 11.144 -1.298 -1.800 1.00 96.19 134 ARG A C 1
ATOM 983 O O . ARG A 1 134 ? 11.862 -0.794 -2.658 1.00 96.19 134 ARG A O 1
ATOM 99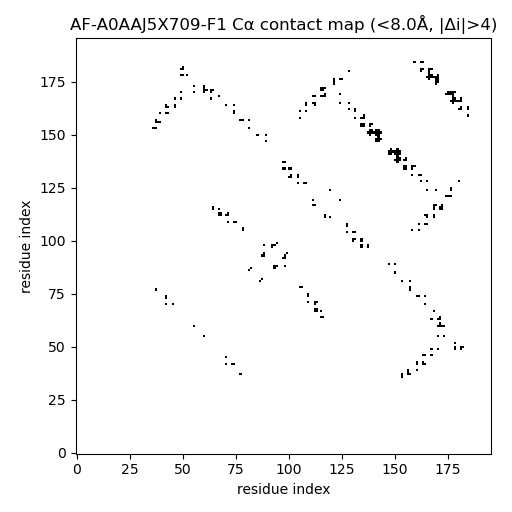0 N N . CYS A 1 135 ? 9.882 -1.654 -2.028 1.00 96.12 135 CYS A N 1
ATOM 991 C CA . CYS A 1 135 ? 9.238 -1.514 -3.337 1.00 96.12 135 CYS A CA 1
ATOM 992 C C . CYS A 1 135 ? 9.234 -0.088 -3.853 1.00 96.12 135 CYS A C 1
ATOM 994 O O . CYS A 1 135 ? 9.517 0.142 -5.023 1.00 96.12 135 CYS A O 1
ATOM 996 N N . ARG A 1 136 ? 9.057 0.879 -2.957 1.00 92.75 136 ARG A N 1
ATOM 997 C CA . ARG A 1 136 ? 9.191 2.296 -3.283 1.00 92.75 136 ARG A CA 1
ATOM 998 C C . ARG A 1 136 ? 10.586 2.650 -3.805 1.00 92.75 136 ARG A C 1
ATOM 1000 O O . ARG A 1 136 ? 10.715 3.356 -4.796 1.00 92.75 136 ARG A O 1
ATOM 1007 N N . LYS A 1 137 ? 11.651 2.143 -3.170 1.00 92.19 137 LYS A N 1
ATOM 1008 C CA . LYS A 1 137 ? 13.033 2.371 -3.641 1.00 92.19 137 LYS A CA 1
ATOM 1009 C C . LYS A 1 137 ? 13.259 1.773 -5.030 1.00 92.19 137 LYS A C 1
ATOM 1011 O O . LYS A 1 137 ? 13.905 2.400 -5.862 1.00 92.19 137 LYS A O 1
ATOM 1016 N N . VAL A 1 138 ? 12.712 0.583 -5.261 1.00 91.69 138 VAL A N 1
ATOM 1017 C CA . VAL A 1 138 ? 12.787 -0.129 -6.543 1.00 91.69 138 VAL A CA 1
ATOM 1018 C C . VAL A 1 138 ? 12.027 0.635 -7.632 1.00 91.69 138 VAL A C 1
ATOM 1020 O O . VAL A 1 138 ? 12.562 0.847 -8.715 1.00 91.69 138 VAL A O 1
ATOM 1023 N N . ALA A 1 139 ? 10.824 1.125 -7.324 1.00 91.12 139 ALA A N 1
ATOM 1024 C CA . ALA A 1 139 ? 10.037 1.963 -8.222 1.00 91.12 139 ALA A CA 1
ATOM 1025 C C . ALA A 1 139 ? 10.801 3.227 -8.634 1.00 91.12 139 ALA A C 1
ATOM 1027 O O . ALA A 1 139 ? 10.954 3.479 -9.825 1.00 91.12 139 ALA A O 1
ATOM 1028 N N . ASN A 1 140 ? 11.392 3.940 -7.669 1.00 88.12 140 ASN A N 1
ATOM 1029 C CA . ASN A 1 140 ? 12.206 5.133 -7.927 1.00 88.12 140 ASN A CA 1
ATOM 1030 C C . ASN A 1 140 ? 13.441 4.843 -8.792 1.00 88.12 140 ASN A C 1
ATOM 1032 O O . ASN A 1 140 ? 13.865 5.676 -9.590 1.00 88.12 140 ASN A O 1
ATOM 1036 N N . GLN A 1 141 ? 14.049 3.666 -8.631 1.00 88.75 141 GLN A N 1
ATOM 1037 C CA . GLN A 1 141 ? 15.183 3.255 -9.454 1.00 88.75 141 GLN A CA 1
ATOM 1038 C C . GLN A 1 141 ? 14.769 3.027 -10.914 1.00 88.75 141 GLN A C 1
ATOM 1040 O O . GLN A 1 141 ? 15.551 3.303 -11.823 1.00 88.75 141 GLN A O 1
ATOM 1045 N N . TRP A 1 142 ? 13.559 2.517 -11.143 1.00 87.62 142 TRP A N 1
ATOM 1046 C CA . TRP A 1 142 ? 13.054 2.191 -12.477 1.00 87.62 142 TRP A CA 1
ATOM 1047 C C . TRP A 1 142 ? 12.246 3.311 -13.129 1.00 87.62 142 TRP A C 1
ATOM 1049 O O . TRP A 1 142 ? 12.089 3.287 -14.345 1.00 87.62 142 TRP A O 1
ATOM 1059 N N . SER A 1 143 ? 11.809 4.320 -12.374 1.00 82.38 143 SER A N 1
ATOM 1060 C CA . SER A 1 143 ? 11.175 5.519 -12.930 1.00 82.38 143 SER A CA 1
ATOM 1061 C C . SER A 1 143 ? 12.178 6.490 -13.569 1.00 82.38 143 SER A C 1
ATOM 1063 O O . SER A 1 143 ? 11.795 7.301 -14.408 1.00 82.38 143 SER A O 1
ATOM 1065 N N . GLY A 1 144 ? 13.469 6.392 -13.223 1.00 77.25 144 GLY A N 1
ATOM 1066 C CA . GLY A 1 144 ? 14.534 7.239 -13.774 1.00 77.25 144 GLY A CA 1
ATOM 1067 C C . GLY A 1 144 ? 14.901 6.952 -15.242 1.00 77.25 144 GLY A C 1
ATOM 1068 O O . GLY A 1 144 ? 14.952 7.886 -16.045 1.00 77.25 144 GLY A O 1
ATOM 1069 N N . PRO A 1 145 ? 15.190 5.696 -15.634 1.00 78.19 145 PRO A N 1
ATOM 1070 C CA . PRO A 1 145 ? 15.484 5.355 -17.025 1.00 78.19 145 PRO A CA 1
ATOM 1071 C C . PRO A 1 145 ? 14.254 5.532 -17.928 1.00 78.19 145 PRO A C 1
ATOM 1073 O O . PRO A 1 145 ? 13.204 4.952 -17.661 1.00 78.19 145 PRO A O 1
ATOM 1076 N N . ALA A 1 146 ? 14.389 6.259 -19.045 1.00 74.69 146 ALA A N 1
ATOM 1077 C CA . ALA A 1 146 ? 13.272 6.567 -19.952 1.00 74.69 146 ALA A CA 1
ATOM 1078 C C . ALA A 1 146 ? 12.524 5.319 -20.465 1.00 74.69 146 ALA A C 1
ATOM 1080 O O . ALA A 1 146 ? 11.308 5.348 -20.628 1.00 74.69 146 ALA A O 1
ATOM 1081 N N . GLU A 1 147 ? 13.239 4.211 -20.669 1.00 79.94 147 GLU A N 1
ATOM 1082 C CA . GLU A 1 147 ? 12.676 2.944 -21.156 1.00 79.94 147 GLU A CA 1
ATOM 1083 C C . GLU A 1 147 ? 11.798 2.225 -20.120 1.00 79.94 147 GLU A C 1
ATOM 1085 O O . GLU A 1 147 ? 10.952 1.413 -20.485 1.00 79.94 147 GLU A O 1
ATOM 1090 N N . MET A 1 148 ? 11.986 2.518 -18.829 1.00 85.44 148 MET A N 1
ATOM 1091 C CA . MET A 1 148 ? 11.238 1.900 -17.730 1.00 85.44 148 MET A CA 1
ATOM 1092 C C . MET A 1 148 ? 10.364 2.891 -16.964 1.00 85.44 148 MET A C 1
ATOM 1094 O O . MET A 1 148 ? 9.644 2.471 -16.063 1.00 85.44 148 MET A O 1
ATOM 1098 N N . ALA A 1 149 ? 10.362 4.168 -17.357 1.00 86.69 149 ALA A N 1
ATOM 1099 C CA . ALA A 1 149 ? 9.690 5.245 -16.642 1.00 86.69 149 ALA A CA 1
ATOM 1100 C C . ALA A 1 149 ? 8.216 4.933 -16.343 1.00 86.69 149 ALA A C 1
ATOM 1102 O O . ALA A 1 149 ? 7.784 5.050 -15.200 1.00 86.69 149 ALA A O 1
ATOM 1103 N N . THR A 1 150 ? 7.456 4.459 -17.337 1.00 89.31 150 THR A N 1
ATOM 1104 C CA . THR A 1 150 ? 6.041 4.090 -17.153 1.00 89.31 150 THR A CA 1
ATOM 1105 C C . THR A 1 150 ? 5.871 2.965 -16.137 1.00 89.31 150 THR A C 1
ATOM 1107 O O . THR A 1 150 ? 5.074 3.086 -15.215 1.00 89.31 150 THR A O 1
ATOM 1110 N N . PHE A 1 151 ? 6.667 1.901 -16.251 1.00 90.88 151 PHE A N 1
ATOM 1111 C CA . PHE A 1 151 ? 6.617 0.785 -15.311 1.00 90.88 151 PHE A CA 1
ATOM 1112 C C . PHE A 1 151 ? 7.039 1.200 -13.896 1.00 90.88 151 PHE A C 1
ATOM 1114 O O . PHE A 1 151 ? 6.398 0.801 -12.929 1.00 90.88 151 PHE A O 1
ATOM 1121 N N . GLY A 1 152 ? 8.086 2.017 -13.765 1.00 91.81 152 GLY A N 1
ATOM 1122 C CA . GLY A 1 152 ? 8.518 2.572 -12.485 1.00 91.81 152 GLY A CA 1
ATOM 1123 C C . GLY A 1 152 ? 7.427 3.418 -11.829 1.00 91.81 152 GLY A C 1
ATOM 1124 O O . GLY A 1 152 ? 7.126 3.207 -10.658 1.00 91.81 152 GLY A O 1
ATOM 1125 N N . ASN A 1 153 ? 6.779 4.300 -12.595 1.00 90.69 153 ASN A N 1
ATOM 1126 C CA . ASN A 1 153 ? 5.678 5.140 -12.115 1.00 90.69 153 ASN A CA 1
ATOM 1127 C C . ASN A 1 153 ? 4.457 4.307 -11.694 1.00 90.69 153 ASN A C 1
ATOM 1129 O O . ASN A 1 153 ? 3.851 4.572 -10.657 1.00 90.69 153 ASN A O 1
ATOM 1133 N N . ASP A 1 154 ? 4.107 3.275 -12.462 1.00 92.50 154 ASP A N 1
ATOM 1134 C CA . ASP A 1 154 ? 2.992 2.389 -12.120 1.00 92.50 154 ASP A CA 1
ATOM 1135 C C . ASP A 1 154 ? 3.311 1.517 -10.898 1.00 92.50 154 ASP A C 1
ATOM 1137 O O . ASP A 1 154 ? 2.445 1.294 -10.049 1.00 92.50 154 ASP A O 1
ATOM 1141 N N . LEU A 1 155 ? 4.559 1.050 -10.762 1.00 93.25 155 LEU A N 1
ATOM 1142 C CA . LEU A 1 155 ? 5.023 0.321 -9.580 1.00 93.25 155 LEU A CA 1
ATOM 1143 C C . LEU A 1 155 ? 5.014 1.217 -8.336 1.00 93.25 155 LEU A C 1
ATOM 1145 O O . LEU A 1 155 ? 4.656 0.756 -7.249 1.00 93.25 155 LEU A O 1
ATOM 1149 N N . GLU A 1 156 ? 5.379 2.490 -8.483 1.00 91.88 156 GLU A N 1
ATOM 1150 C CA . GLU A 1 156 ? 5.291 3.491 -7.420 1.00 91.88 156 GLU A CA 1
ATOM 1151 C C . GLU A 1 156 ? 3.833 3.683 -6.996 1.00 91.88 156 GLU A C 1
ATOM 1153 O O . GLU A 1 156 ? 3.513 3.505 -5.820 1.00 91.88 156 GLU A O 1
ATOM 1158 N N . ALA A 1 157 ? 2.933 3.934 -7.951 1.00 91.88 157 ALA A N 1
ATOM 1159 C CA . ALA A 1 157 ? 1.507 4.097 -7.687 1.00 91.88 157 ALA A CA 1
ATOM 1160 C C . ALA A 1 157 ? 0.916 2.868 -6.978 1.00 91.88 157 ALA A C 1
ATOM 1162 O O . ALA A 1 157 ? 0.231 3.007 -5.962 1.00 91.88 157 ALA A O 1
ATOM 1163 N N . MET A 1 158 ? 1.224 1.659 -7.462 1.00 95.19 158 MET A N 1
ATOM 1164 C CA . MET A 1 158 ? 0.792 0.407 -6.836 1.00 95.19 158 MET A CA 1
ATOM 1165 C C . MET A 1 158 ? 1.337 0.267 -5.408 1.00 95.19 158 MET A C 1
ATOM 1167 O O . MET A 1 158 ? 0.614 -0.153 -4.498 1.00 95.19 158 MET A O 1
ATOM 1171 N N . THR A 1 159 ? 2.592 0.660 -5.180 1.00 95.38 159 THR A N 1
ATOM 1172 C CA . THR A 1 159 ? 3.206 0.660 -3.846 1.00 95.38 159 THR A CA 1
ATOM 1173 C C . THR A 1 159 ? 2.479 1.618 -2.904 1.00 95.38 159 THR A C 1
ATOM 1175 O O . THR A 1 159 ? 2.123 1.223 -1.795 1.00 95.38 159 THR A O 1
ATOM 1178 N N . GLU A 1 160 ? 2.187 2.843 -3.340 1.00 93.06 160 GLU A N 1
ATOM 1179 C CA . GLU A 1 160 ? 1.439 3.820 -2.540 1.00 93.06 160 GLU A CA 1
ATOM 1180 C C . GLU A 1 160 ? 0.029 3.327 -2.197 1.00 93.06 160 GLU A C 1
ATOM 1182 O O . GLU A 1 160 ? -0.390 3.388 -1.040 1.00 93.06 160 GLU A O 1
ATOM 1187 N N . GLY A 1 161 ? -0.692 2.786 -3.182 1.00 94.69 161 GLY A N 1
ATOM 1188 C CA . GLY A 1 161 ? -2.005 2.183 -2.966 1.00 94.69 161 GLY A CA 1
ATOM 1189 C C . GLY A 1 161 ? -1.966 1.071 -1.920 1.00 94.69 161 GLY A C 1
ATOM 1190 O O . GLY A 1 161 ? -2.806 1.021 -1.021 1.00 94.69 161 GLY A O 1
ATOM 1191 N N . SER A 1 162 ? -0.933 0.232 -1.979 1.00 97.06 162 SER A N 1
ATOM 1192 C CA . SER A 1 162 ? -0.704 -0.849 -1.018 1.00 97.06 162 SER A CA 1
ATOM 1193 C C . SER A 1 162 ? -0.409 -0.324 0.390 1.00 97.06 162 SER A C 1
ATOM 1195 O O . SER A 1 162 ? -0.933 -0.858 1.365 1.00 97.06 162 SER A O 1
ATOM 1197 N N . MET A 1 163 ? 0.372 0.754 0.513 1.00 97.19 163 MET A N 1
ATOM 1198 C CA . MET A 1 163 ? 0.650 1.400 1.803 1.00 97.19 163 MET A CA 1
ATOM 1199 C C . MET A 1 163 ? -0.629 1.950 2.440 1.00 97.19 163 MET A C 1
ATOM 1201 O O . MET A 1 163 ? -0.853 1.762 3.638 1.00 97.19 163 MET A O 1
ATOM 1205 N N . LEU A 1 164 ? -1.503 2.577 1.649 1.00 96.00 164 LEU A N 1
ATOM 1206 C CA . LEU A 1 164 ? -2.795 3.077 2.127 1.00 96.00 164 LEU A CA 1
ATOM 1207 C C . LEU A 1 164 ? -3.701 1.938 2.613 1.00 96.00 164 LEU A C 1
ATOM 1209 O O . LEU A 1 164 ? -4.310 2.052 3.678 1.00 96.00 164 LEU A O 1
ATOM 1213 N N . VAL A 1 165 ? -3.765 0.835 1.864 1.00 96.88 165 VAL A N 1
ATOM 1214 C CA . VAL A 1 165 ? -4.601 -0.328 2.198 1.00 96.88 165 VAL A CA 1
ATOM 1215 C C . VAL A 1 165 ? -4.083 -1.066 3.430 1.00 96.88 165 VAL A C 1
ATOM 1217 O O . VAL A 1 165 ? -4.878 -1.393 4.308 1.00 96.88 165 VAL A O 1
ATOM 1220 N N . LEU A 1 166 ? -2.769 -1.264 3.560 1.00 97.06 166 LEU A N 1
ATOM 1221 C CA . LEU A 1 166 ? -2.185 -1.885 4.751 1.00 97.06 166 LEU A CA 1
ATOM 1222 C C . LEU A 1 166 ? -2.428 -1.029 6.000 1.00 97.06 166 LEU A C 1
ATOM 1224 O O . LEU A 1 166 ? -2.878 -1.533 7.028 1.00 97.06 166 LEU A O 1
ATOM 1228 N N . SER A 1 167 ? -2.221 0.286 5.889 1.00 95.62 167 SER A N 1
ATOM 1229 C CA . SER A 1 167 ? -2.488 1.232 6.980 1.00 95.62 167 SER A CA 1
ATOM 1230 C C . SER A 1 167 ? -3.959 1.209 7.402 1.00 95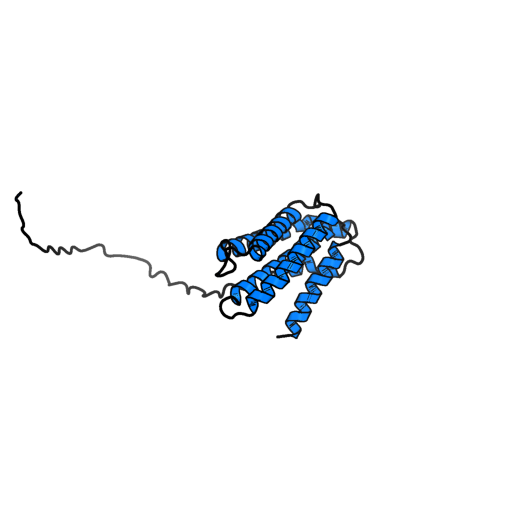.62 167 SER A C 1
ATOM 1232 O O . SER A 1 167 ? -4.292 1.264 8.591 1.00 95.62 167 SER A O 1
ATOM 1234 N N . TYR A 1 168 ? -4.858 1.101 6.420 1.00 96.00 168 TYR A N 1
ATOM 1235 C CA . TYR A 1 168 ? -6.285 0.936 6.652 1.00 96.00 168 TYR A CA 1
ATOM 1236 C C . TYR A 1 168 ? -6.595 -0.362 7.377 1.00 96.00 168 TYR A C 1
ATOM 1238 O O . TYR A 1 168 ? -7.314 -0.328 8.374 1.00 96.00 168 TYR A O 1
ATOM 1246 N N . ALA A 1 169 ? -6.047 -1.483 6.909 1.00 95.50 169 ALA A N 1
ATOM 1247 C CA . ALA A 1 169 ? -6.313 -2.788 7.485 1.00 95.50 169 ALA A CA 1
ATOM 1248 C C . ALA A 1 169 ? -5.823 -2.876 8.936 1.00 95.50 169 ALA A C 1
ATOM 1250 O O . ALA A 1 169 ? -6.571 -3.299 9.821 1.00 95.50 169 ALA A O 1
ATOM 1251 N N . ALA A 1 170 ? -4.621 -2.363 9.199 1.00 94.50 170 ALA A N 1
ATOM 1252 C CA . ALA A 1 170 ? -4.061 -2.234 10.537 1.00 94.50 170 ALA A CA 1
ATOM 1253 C C . ALA A 1 170 ? -4.941 -1.348 11.440 1.00 94.50 170 ALA A C 1
ATOM 1255 O O . ALA A 1 170 ? -5.306 -1.748 12.544 1.00 94.50 170 ALA A O 1
ATOM 1256 N N . THR A 1 171 ? -5.379 -0.177 10.960 1.00 94.25 171 THR A N 1
ATOM 1257 C CA . THR A 1 171 ? -6.256 0.726 11.736 1.00 94.25 171 THR A CA 1
ATOM 1258 C C . THR A 1 171 ? -7.623 0.094 12.021 1.00 94.25 171 THR A C 1
ATOM 1260 O O . THR A 1 171 ? -8.123 0.162 13.144 1.00 94.25 171 THR A O 1
ATOM 1263 N N . ALA A 1 172 ? -8.225 -0.556 11.022 1.00 93.81 172 ALA A N 1
ATOM 1264 C CA . ALA A 1 172 ? -9.484 -1.294 11.144 1.00 93.81 172 ALA A CA 1
ATOM 1265 C C . ALA A 1 172 ? -9.371 -2.510 12.081 1.00 93.81 172 ALA A C 1
ATOM 1267 O O . ALA A 1 172 ? -10.383 -3.014 12.568 1.00 93.81 172 ALA A O 1
ATOM 1268 N N . SER A 1 173 ? -8.147 -2.952 12.359 1.00 92.94 173 SER A N 1
ATOM 1269 C CA . SER A 1 173 ? -7.823 -4.028 13.298 1.00 92.94 173 SER A CA 1
ATOM 1270 C C . SER A 1 173 ? -7.285 -3.496 14.630 1.00 92.94 173 SER A C 1
ATOM 1272 O O . SER A 1 173 ? -6.818 -4.271 15.454 1.00 92.94 173 SER A O 1
ATOM 1274 N N . GLN A 1 174 ? -7.393 -2.180 14.866 1.00 91.56 174 GLN A N 1
ATOM 1275 C CA . GLN A 1 174 ? -6.962 -1.498 16.094 1.00 91.56 174 GLN A CA 1
ATOM 1276 C C . GLN A 1 174 ? -5.463 -1.619 16.395 1.00 91.56 174 GLN A C 1
ATOM 1278 O O . GLN A 1 174 ? -5.042 -1.485 17.543 1.00 91.56 174 GLN A O 1
ATOM 1283 N N . MET A 1 175 ? -4.646 -1.824 15.367 1.00 89.81 175 MET A N 1
ATOM 1284 C CA . MET A 1 175 ? -3.202 -1.911 15.526 1.00 89.81 175 MET A CA 1
ATOM 1285 C C . MET A 1 175 ? -2.583 -0.519 15.700 1.00 89.81 175 MET A C 1
ATOM 1287 O O . MET A 1 175 ? -2.930 0.400 14.943 1.00 89.81 175 MET A O 1
ATOM 1291 N N . PRO A 1 176 ? -1.629 -0.337 16.634 1.00 87.19 176 PRO A N 1
ATOM 1292 C CA . PRO A 1 176 ? -0.974 0.952 16.866 1.00 87.19 176 PRO A CA 1
ATOM 1293 C C . PRO A 1 176 ? -0.292 1.525 15.617 1.00 87.19 176 PRO A C 1
ATOM 1295 O O . PRO A 1 176 ? -0.292 2.741 15.405 1.00 87.19 176 PRO A O 1
ATOM 1298 N N . ALA A 1 177 ? 0.262 0.649 14.775 1.00 88.31 177 ALA A N 1
ATOM 1299 C CA . ALA A 1 177 ? 1.013 1.027 13.585 1.00 88.31 177 ALA A CA 1
ATOM 1300 C C . ALA A 1 177 ? 0.142 1.672 12.491 1.00 88.31 177 ALA A C 1
ATOM 1302 O O . ALA A 1 177 ? 0.617 2.544 11.764 1.00 88.31 177 ALA A O 1
ATOM 1303 N N . GLY A 1 178 ? -1.151 1.327 12.410 1.00 91.50 178 GLY A N 1
ATOM 1304 C CA . GLY A 1 178 ? -1.995 1.668 11.259 1.00 91.50 178 GLY A CA 1
ATOM 1305 C C . GLY A 1 178 ? -2.080 3.165 10.955 1.00 91.50 178 GLY A C 1
ATOM 1306 O O . GLY A 1 178 ? -1.928 3.584 9.807 1.00 91.50 178 GLY A O 1
ATOM 1307 N N . ARG A 1 179 ? -2.239 4.009 11.981 1.00 92.06 179 ARG A N 1
ATOM 1308 C CA . ARG A 1 179 ? -2.252 5.467 11.785 1.00 92.06 179 ARG A CA 1
ATOM 1309 C C . ARG A 1 179 ? -0.870 6.018 11.438 1.00 92.06 179 ARG A C 1
ATOM 1311 O O . ARG A 1 179 ? -0.772 6.925 10.613 1.00 92.06 179 ARG A O 1
ATOM 1318 N N . ALA A 1 180 ? 0.176 5.535 12.104 1.00 92.25 180 ALA A N 1
ATOM 1319 C CA . ALA A 1 180 ? 1.537 6.016 11.877 1.00 92.25 180 ALA A CA 1
ATOM 1320 C C . ALA A 1 180 ? 1.966 5.746 10.428 1.00 92.25 180 ALA A C 1
ATOM 1322 O O . ALA A 1 180 ? 2.408 6.664 9.738 1.00 92.25 180 ALA A O 1
ATOM 1323 N N . HIS A 1 181 ? 1.711 4.527 9.951 1.00 95.00 181 HIS A N 1
ATOM 1324 C CA . HIS A 1 181 ? 1.894 4.121 8.561 1.00 95.00 181 HIS A CA 1
ATOM 1325 C C . HIS A 1 181 ? 1.079 4.991 7.600 1.00 95.00 181 HIS A C 1
ATOM 1327 O O . HIS A 1 181 ? 1.629 5.514 6.633 1.00 95.00 181 HIS A O 1
ATOM 1333 N N . TYR A 1 182 ? -0.197 5.261 7.903 1.00 94.75 182 TYR A N 1
ATOM 1334 C CA . TYR A 1 182 ? -1.019 6.133 7.058 1.00 94.75 182 TYR A CA 1
ATOM 1335 C C . TYR A 1 182 ? -0.399 7.529 6.892 1.00 94.75 182 TYR A C 1
ATOM 1337 O O . TYR A 1 182 ? -0.317 8.047 5.778 1.00 94.75 182 TYR A O 1
ATOM 1345 N N . LEU A 1 183 ? 0.052 8.141 7.992 1.00 93.44 183 LEU A N 1
ATOM 1346 C CA . LEU A 1 183 ? 0.678 9.465 7.961 1.00 93.44 183 LEU A CA 1
ATOM 1347 C C . LEU A 1 183 ? 1.983 9.471 7.158 1.00 93.44 183 LEU A C 1
ATOM 1349 O O . LEU A 1 183 ? 2.229 10.415 6.409 1.00 93.44 183 LEU A O 1
ATOM 1353 N N . GLU A 1 184 ? 2.792 8.420 7.283 1.00 93.44 184 GLU A N 1
ATOM 1354 C CA . GLU A 1 184 ? 4.007 8.257 6.485 1.00 93.44 184 GLU A CA 1
ATOM 1355 C C . GLU A 1 184 ? 3.682 8.114 4.986 1.00 93.44 184 GLU A C 1
ATOM 1357 O O . GLU A 1 184 ? 4.325 8.763 4.158 1.00 93.44 184 GLU A O 1
ATOM 1362 N N . ALA A 1 185 ? 2.649 7.340 4.629 1.00 91.88 185 ALA A N 1
ATOM 1363 C CA . ALA A 1 185 ? 2.217 7.169 3.240 1.00 91.88 185 ALA A CA 1
ATOM 1364 C C . ALA A 1 185 ? 1.805 8.498 2.585 1.00 91.88 185 ALA A C 1
ATOM 1366 O O . ALA A 1 185 ? 2.201 8.783 1.455 1.00 91.88 185 ALA A O 1
ATOM 1367 N N . ILE A 1 186 ? 1.032 9.338 3.285 1.00 90.31 186 ILE A N 1
ATOM 1368 C CA . ILE A 1 186 ? 0.548 10.606 2.712 1.00 90.31 186 ILE A CA 1
ATOM 1369 C C . ILE A 1 186 ? 1.602 11.718 2.707 1.00 90.31 186 ILE A C 1
ATOM 1371 O O . ILE A 1 186 ? 1.577 12.572 1.820 1.00 90.31 186 ILE A O 1
ATOM 1375 N N . ALA A 1 187 ? 2.534 11.722 3.667 1.00 86.56 187 ALA A N 1
ATOM 1376 C CA . ALA A 1 187 ? 3.632 12.687 3.691 1.00 86.56 187 ALA A CA 1
ATOM 1377 C C . ALA A 1 187 ? 4.547 12.512 2.470 1.00 86.56 187 ALA A C 1
ATOM 1379 O O . ALA A 1 187 ? 5.057 13.489 1.921 1.00 86.56 187 ALA A O 1
ATOM 1380 N N . PHE A 1 188 ? 4.702 11.269 2.013 1.00 74.50 188 PHE A N 1
ATOM 1381 C CA . PHE A 1 188 ? 5.465 10.946 0.818 1.00 74.50 188 PHE A CA 1
ATOM 1382 C C . PHE A 1 188 ? 4.827 11.512 -0.467 1.00 74.50 188 PHE A C 1
ATOM 1384 O O . PHE A 1 188 ? 5.502 12.233 -1.203 1.00 74.50 188 PHE A O 1
ATOM 1391 N N . ASP A 1 189 ? 3.524 11.288 -0.700 1.00 72.19 189 ASP A N 1
ATOM 1392 C CA . ASP A 1 189 ? 2.823 11.831 -1.886 1.00 72.19 189 ASP A CA 1
ATOM 1393 C C . ASP A 1 189 ? 2.888 13.371 -1.941 1.00 72.19 189 ASP A C 1
ATOM 1395 O O . ASP A 1 189 ? 3.030 13.966 -3.012 1.00 72.19 189 ASP A O 1
ATOM 1399 N N . ALA A 1 190 ? 2.838 14.037 -0.782 1.00 68.12 190 ALA A N 1
ATOM 1400 C CA . ALA A 1 190 ? 2.973 15.491 -0.693 1.00 68.12 190 ALA A CA 1
ATOM 1401 C C . ALA A 1 190 ? 4.381 15.990 -1.080 1.00 68.12 190 ALA A C 1
ATOM 1403 O O . ALA A 1 190 ? 4.507 16.995 -1.786 1.00 68.12 190 ALA A O 1
ATOM 1404 N N . GLY A 1 191 ? 5.436 15.281 -0.661 1.00 64.19 191 GLY A N 1
ATOM 1405 C CA . GLY A 1 191 ? 6.817 15.596 -1.039 1.00 64.19 191 GLY A CA 1
ATOM 1406 C C . GLY A 1 191 ? 7.049 15.505 -2.550 1.00 64.19 191 GLY A C 1
ATOM 1407 O O . GLY A 1 191 ? 7.695 16.377 -3.125 1.00 64.19 191 GLY A O 1
ATOM 1408 N N . ARG A 1 192 ? 6.442 14.513 -3.212 1.00 65.69 192 ARG A N 1
ATOM 1409 C CA . ARG A 1 192 ? 6.526 14.321 -4.669 1.00 65.69 192 ARG A CA 1
ATOM 1410 C C . ARG A 1 192 ? 5.858 15.449 -5.455 1.00 65.69 192 ARG A C 1
ATOM 1412 O O . ARG A 1 192 ? 6.454 15.982 -6.384 1.00 65.69 192 ARG A O 1
ATOM 1419 N N . LYS A 1 193 ? 4.647 15.862 -5.060 1.00 59.97 193 LYS A N 1
ATOM 1420 C CA . LYS A 1 193 ? 3.927 16.987 -5.695 1.00 59.97 193 LYS A CA 1
ATOM 1421 C C . LYS A 1 193 ? 4.662 18.325 -5.598 1.00 59.97 193 LYS A C 1
ATOM 1423 O O . LYS A 1 193 ? 4.317 19.243 -6.324 1.00 59.97 193 LYS A O 1
ATOM 1428 N N . SER A 1 194 ? 5.632 18.434 -4.693 1.00 55.06 194 SER A N 1
ATOM 1429 C CA . SER A 1 194 ? 6.439 19.642 -4.504 1.00 55.06 194 SER A CA 1
ATOM 1430 C C . SER A 1 194 ? 7.753 19.619 -5.300 1.00 55.06 194 SER A C 1
ATOM 1432 O O . SER A 1 194 ? 8.435 20.638 -5.354 1.00 55.06 194 SER A O 1
ATOM 1434 N N . ALA A 1 195 ? 8.138 18.467 -5.863 1.00 54.72 195 ALA A N 1
ATOM 1435 C CA . ALA A 1 195 ? 9.397 18.267 -6.588 1.00 54.72 195 ALA A CA 1
ATOM 1436 C C . ALA A 1 195 ? 9.245 18.285 -8.123 1.00 54.72 195 ALA A C 1
ATOM 1438 O O . ALA A 1 195 ? 10.255 18.364 -8.821 1.00 54.72 195 ALA A O 1
ATOM 1439 N N . ASN A 1 196 ? 8.007 18.223 -8.622 1.00 45.44 196 ASN A N 1
ATOM 1440 C CA . ASN A 1 196 ? 7.630 18.354 -10.034 1.00 45.44 196 ASN A CA 1
ATOM 1441 C C . ASN A 1 196 ? 6.950 19.702 -10.276 1.00 45.44 196 ASN A C 1
ATOM 1443 O O . ASN A 1 196 ? 7.097 20.230 -11.399 1.00 45.44 196 ASN A O 1
#

pLDDT: mean 79.63, std 21.31, range [32.22, 97.94]

Radius of gyration: 25.88 Å; Cα contacts (8 Å, |Δi|>4): 182; chains: 1; bounding box: 46×64×83 Å

Sequence (196 aa):
MNNSKPPLLVLLVAAAGACLPSGCGSAEPHKSGFEEPFGFTELRQMTAPIGAMKAPDAAAVSRLQGRGPRVAELYKDALARFESIYGDGVGPARESPDFLGCKAVFRQVAGDIQQLPIADTDLGVEATWKGLLRCRKVANQWSGPAEMATFGNDLEAMTEGSMLVLSYAATASQMPAGRAHYLEAIAFDAGRKSAN

Nearest PDB structures (foldseek):
  8f5j-assembly1_A-2  TM=4.767E-01  e=2.907E+00  Homo sapiens
  8f5s-assembly1_A-3  TM=2.800E-01  e=1.561E+00  Homo sapiens
  3i9y-assembly1_A  TM=4.138E-01  e=7.933E+00  Vibrio parahaemolyticus
  3o1h-assembly1_A  TM=2.756E-01  e=4.470E+00  Vibrio parahaemolyticus
  8ipq-assembly2_D  TM=2.436E-01  e=8.729E+00  Mycolicibacterium smegmatis

Solvent-accessible surface area (backbone atoms only — not comparable to full-atom values): 11476 Å² total; per-residue (Å²): 134,90,88,78,87,87,86,90,80,89,80,90,81,90,79,83,88,86,81,86,85,90,74,89,67,72,78,67,78,76,74,81,64,76,72,74,67,74,72,51,60,68,60,49,63,73,45,49,66,51,74,75,45,92,68,78,47,75,67,55,24,50,58,39,48,75,44,29,65,60,54,33,49,56,50,47,54,52,50,51,52,48,42,71,76,44,61,68,43,60,81,82,40,44,84,27,70,66,50,57,50,37,54,53,43,50,53,46,43,53,52,43,33,68,41,71,60,46,89,70,52,74,66,51,55,51,50,49,49,53,45,42,59,48,34,40,55,52,13,57,63,32,36,65,46,81,94,34,22,68,60,11,49,45,44,33,38,52,34,53,47,43,42,45,48,44,15,42,35,31,35,35,46,72,39,82,58,9,49,58,46,36,48,54,52,53,54,50,58,55,55,52,71,73,74,113

Secondary structure (DSSP, 8-state):
----------------------------------PPPS--HHHHHHHTHHHH-SS--HHHHHHHHHHHHHHHHHHHHHHHHHHHHHTT-SGGGTT-HHHHHHHHHHHHHHHHHHTSSP-S-HHHHHHHHHHHHHHHHHHHHHHSSTTTHHHHHHHHHHHHHHHHHHHHHHHHTT-THHHHHHHHHHHHHHHHHTT-

Foldseek 3Di:
DDDDDDDDDDDDDDDDDDDYDDDPPPPPPPPPPPPPQLDCPVLCVLLVVLLVDPFQDPVNLVVLLVCLVVLLVSLVVSLVVLCVVAVCHDDPLNPDPLNVLLNVLSVVLSVLSVCVLGPDDPVVLVVSLVSLVSQCVVLVVQCPDPRRVSVSVSSNSSSLSSLSSSLSSCSSNRHPCSSVSNVVSVVVVVVVVVVD